Protein 4HT6 (pdb70)

Organism: Saccharomyces cerevisiae (strain ATCC 204508 / S288c) (NCBI:txid559292)

CATH classification: 3.30.740.10

GO terms:
  GO:0005881 cytoplasmic microtubule (C, IDA)
  GO:1990429 peroxisomal importomer complex (C, IDA)
  GO:0008574 plus-end-directed microtubule motor activity (F, IGI)
  GO:0051292 nuclear pore complex assembly (P, IGI)
  GO:0034399 nuclear periphery (C, HDA)
  GO:0040001 establishment of mitotic spindle localization (P, IMP)
  GO:0008574 plus-end-directed microtubule motor activity (F, IMP)
  GO:0030473 nuclear migration along microtubule (P, IMP)
  GO:0051292 nuclear pore complex assembly (P, IMP)
  GO:0005868 cytoplasmic dynein complex (C, IPI)
  GO:0051292 nuclear pore complex assembly (P, IPI)
  GO:0005515 protein binding (F, IPI)

InterPro domains:
  IPR001372 Dynein light chain, type 1/2 [PF01221] (9-91)
  IPR001372 Dynein light chain, type 1/2 [PTHR11886] (9-90)
  IPR001372 Dynein light chain, type 1/2 [SM01375] (4-91)
  IPR019763 Dynein light chain, type 1/2, conserved site [PS01239] (58-72)
  IPR037177 Dynein light chain superfamily [G3DSA:3.30.740.10] (1-92)
  IPR037177 Dynein light chain superfamily [SSF54648] (8-91)

Foldseek 3Di:
DDKFWDDFQADDVVVVVLRVLLVVLVVVDDDQVSSQVSSQVVCCVPPNDDKGKGKAQDDDDDDDADGRFWTWIDDPSMIMTMGHHD/DDDDDDDDDPD/DDKFWDDDQADPVVVVVLVVLLVVLVVPDDDQVSSQVSSQVVCCVPPNDDKGKGKDQDDDDDDDADGRFWTWIDDPSIIMTMGGHD/DDDDDDDDDPD/DDKFWDDFQADPVVVVVLVVLLVVLVVVDDDQVSSQVSSQVVCCVPPNDDKGKGKDQDDDDDDDADGRFWTWIDDPSIIMTMGHHD/DDDDDDDDDPD

Secondary structure (DSSP, 8-state):
---EEEEEEE-HHHHHHHHHHHHHHHHH-SSHHHHHHHHHHHHHHHH-S-EEEEEEEEEEEEEEEETTEEEEEEETTEEEEEEE--/-EEEEEEE---/---EEEEEEE-HHHHHHHHHHHHHHHTT--SHHHHHHHHHHHHHHHH-S-EEEEEEEEEEEEEEEETTEEEEEEETTEEEEEEE--/-EEEEEEE---/---EEEEEEE-HHHHHHHHHHHHHHHHH--SHHHHHHHHHHHHHHHH-S-EEEEEESS-EEEEEEETTEEEEEEETTEEEEEEE--/-EEEEEEE---

Solvent-accessible surface area: 13681 Å² total; per-residue (Å²): 56,75,19,28,60,81,22,60,46,34,91,113,133,11,60,102,15,0,14,58,19,0,74,76,1,55,129,124,87,164,79,18,83,44,3,0,4,19,0,2,106,64,0,23,136,124,65,32,92,19,0,0,0,1,0,0,65,21,0,0,0,37,2,11,4,48,107,16,40,6,0,10,0,12,14,10,31,18,0,0,1,0,1,19,12,110,155,85,107,79,77,18,9,46,6,72,68,110,114,35,96,56,97,34,60,39,27,88,103,138,15,32,94,19,0,16,76,18,0,105,52,0,53,126,138,92,166,58,16,91,51,3,0,4,24,0,2,107,64,0,25,133,115,68,32,94,18,0,0,0,1,0,0,100,27,0,0,0,33,1,11,0,41,114,19,49,1,0,8,0,17,7,33,97,26,0,0,0,0,1,22,11,100,147,81,98,68,59,29,17,44,6,92,176,132,107,27,101,24,61,15,7,16,9,82,48,141,11,25,93,27,0,16,64,14,0,89,84,4,50,134,153,70,187,114,70,197,58,1,13,23,30,0,58,146,72,0,22,132,132,53,30,91,38,0,65,18,73,12,8,113,103,33,46,30,161,26,59,0,46,106,20,52,2,0,11,0,15,13,42,88,20,0,0,0,0,16,25,40,108,143,72,60,77,14,21,17,117,5,95,159

Structure (mmCIF, N/CA/C/O backbone):
data_4HT6
#
_entry.id   4HT6
#
_cell.length_a   101.506
_cell.length_b   112.747
_cell.length_c   56.369
_cell.angle_alpha   90.00
_cell.angle_beta   90.00
_cell.angle_gamma   90.00
#
_symmetry.space_group_name_H-M   'C 2 2 21'
#
loop_
_entity.id
_entity.type
_entity.pdbx_description
1 polymer 'Dynein light chain 1, cytoplasmic'
2 polymer 'WD repeat-containing protein PAC11'
3 water water
#
loop_
_atom_site.group_PDB
_atom_site.id
_atom_site.type_symbol
_atom_site.label_atom_id
_atom_site.label_alt_id
_atom_site.label_comp_id
_atom_site.label_asym_id
_atom_site.label_entity_id
_atom_site.label_seq_id
_atom_site.pdbx_PDB_ins_code
_atom_site.Cartn_x
_atom_site.Cartn_y
_atom_site.Cartn_z
_atom_site.occupancy
_atom_site.B_iso_or_equiv
_atom_site.auth_seq_id
_atom_site.auth_comp_id
_atom_site.auth_asym_id
_atom_site.auth_atom_id
_atom_site.pdbx_PDB_model_num
ATOM 1 N N . SER A 1 12 ? 7.137 135.838 64.883 1.00 26.74 7 SER A N 1
ATOM 2 C CA . SER A 1 12 ? 6.868 134.605 64.150 1.00 25.22 7 SER A CA 1
ATOM 3 C C . SER A 1 12 ? 7.495 133.425 64.884 1.00 25.89 7 SER A C 1
ATOM 4 O O . SER A 1 12 ? 8.671 133.470 65.246 1.00 28.07 7 SER A O 1
ATOM 7 N N . THR A 1 13 ? 6.702 132.383 65.116 1.00 16.85 8 THR A N 1
ATOM 8 C CA . THR A 1 13 ? 7.190 131.179 65.783 1.00 20.43 8 THR A CA 1
ATOM 9 C C . THR A 1 13 ? 8.237 130.493 64.907 1.00 16.69 8 THR A C 1
ATOM 10 O O . THR A 1 13 ? 8.009 130.281 63.717 1.00 15.30 8 THR A O 1
ATOM 14 N N . PRO A 1 14 ? 9.406 130.171 65.487 1.00 21.09 9 PRO A N 1
ATOM 15 C CA . PRO A 1 14 ? 10.462 129.549 64.683 1.00 17.48 9 PRO A CA 1
ATOM 16 C C . PRO A 1 14 ? 10.042 128.195 64.129 1.00 19.62 9 PRO A C 1
ATOM 17 O O . PRO A 1 14 ? 9.272 127.478 64.767 1.00 19.32 9 PRO A O 1
ATOM 21 N N . ILE A 1 15 ? 10.516 127.882 62.929 1.00 17.08 10 ILE A N 1
ATOM 22 C CA . ILE A 1 15 ? 10.288 126.572 62.330 1.00 19.96 10 ILE A CA 1
ATOM 23 C C . ILE A 1 15 ? 11.577 125.780 62.417 1.00 18.13 10 ILE A C 1
ATOM 24 O O . ILE A 1 15 ? 12.544 126.088 61.710 1.00 15.24 10 ILE A O 1
ATOM 29 N N . VAL A 1 16 ? 11.607 124.777 63.292 1.00 17.18 11 VAL A N 1
ATOM 30 C CA . VAL A 1 16 ? 12.804 123.954 63.442 1.00 19.87 11 VAL A CA 1
ATOM 31 C C . VAL A 1 16 ? 12.878 122.914 62.319 1.00 21.28 11 VAL A C 1
ATOM 32 O O . VAL A 1 16 ? 11.942 122.139 62.124 1.00 17.86 11 VAL A O 1
ATOM 36 N N . LYS A 1 17 ? 13.988 122.923 61.580 1.00 12.38 12 LYS A N 1
ATOM 37 C CA . LYS A 1 17 ? 14.207 122.023 60.441 1.00 14.94 12 LYS A CA 1
ATOM 38 C C . LYS A 1 17 ? 15.077 120.813 60.792 1.00 19.43 12 LYS A C 1
ATOM 39 O O . LYS A 1 17 ? 14.856 119.704 60.298 1.00 16.28 12 LYS A O 1
ATOM 45 N N . ALA A 1 18 ? 16.071 121.028 61.646 1.00 14.93 13 ALA A N 1
ATOM 46 C CA . ALA A 1 18 ? 16.951 119.943 62.075 1.00 17.28 13 ALA A CA 1
ATOM 47 C C . ALA A 1 18 ? 17.536 120.276 63.442 1.00 21.57 13 ALA A C 1
ATOM 48 O O . ALA A 1 18 ? 17.775 121.444 63.762 1.00 15.86 13 ALA A O 1
ATOM 50 N N . SER A 1 19 ? 17.757 119.258 64.266 1.00 11.30 14 SER A N 1
ATOM 51 C CA . SER A 1 19 ? 18.315 119.514 65.579 1.00 14.60 14 SER A CA 1
ATOM 52 C C . SER A 1 19 ? 18.886 118.268 66.228 1.00 19.66 14 SER A C 1
ATOM 53 O O . SER A 1 19 ? 18.437 117.141 65.978 1.00 20.70 14 SER A O 1
ATOM 56 N N . ASP A 1 20 ? 19.897 118.504 67.053 1.00 16.88 15 ASP A N 1
ATOM 57 C CA . ASP A 1 20 ? 20.418 117.532 67.998 1.00 15.48 15 ASP A CA 1
ATOM 58 C C . ASP A 1 20 ? 20.619 118.350 69.259 1.00 18.59 15 ASP A C 1
ATOM 59 O O . ASP A 1 20 ? 21.672 118.958 69.446 1.00 12.63 15 ASP A O 1
ATOM 64 N N . ILE A 1 21 ? 19.589 118.411 70.096 1.00 17.34 16 ILE A N 1
ATOM 65 C CA . ILE A 1 21 ? 19.565 119.382 71.180 1.00 16.42 16 ILE A CA 1
ATOM 66 C C . ILE A 1 21 ? 18.517 119.053 72.240 1.00 19.07 16 ILE A C 1
ATOM 67 O O . ILE A 1 21 ? 17.496 118.431 71.947 1.00 25.11 16 ILE A O 1
ATOM 72 N N . THR A 1 22 ? 18.780 119.474 73.473 1.00 18.70 17 THR A N 1
ATOM 73 C CA . THR A 1 22 ? 17.819 119.312 74.552 1.00 25.19 17 THR A CA 1
ATOM 74 C C . THR A 1 22 ? 16.839 120.475 74.540 1.00 34.45 17 THR A C 1
ATOM 75 O O . THR A 1 22 ? 17.102 121.513 73.925 1.00 25.52 17 THR A O 1
ATOM 79 N N . ASP A 1 23 ? 15.706 120.299 75.211 1.00 30.85 18 ASP A N 1
ATOM 80 C CA . ASP A 1 23 ? 14.604 121.251 75.106 1.00 34.40 18 ASP A CA 1
ATOM 81 C C . ASP A 1 23 ? 14.934 122.635 75.664 1.00 29.77 18 ASP A C 1
ATOM 82 O O . ASP A 1 23 ? 14.600 123.651 75.052 1.00 26.06 18 ASP A O 1
ATOM 87 N N . LYS A 1 24 ? 15.586 122.662 76.821 1.00 29.26 19 LYS A N 1
ATOM 88 C CA . LYS A 1 24 ? 15.909 123.908 77.499 1.00 32.62 19 LYS A CA 1
ATOM 89 C C . LYS A 1 24 ? 16.879 124.743 76.670 1.00 35.41 19 LYS A C 1
ATOM 90 O O . LYS A 1 24 ? 16.662 125.937 76.458 1.00 25.98 19 LYS A O 1
ATOM 96 N N . LEU A 1 25 ? 17.946 124.105 76.203 1.00 24.64 20 LEU A N 1
ATOM 97 C CA . LEU A 1 25 ? 18.923 124.769 75.364 1.00 22.22 20 LEU A CA 1
ATOM 98 C C . LEU A 1 25 ? 18.274 125.280 74.066 1.00 18.58 20 LEU A C 1
ATOM 99 O O . LEU A 1 25 ? 18.537 126.396 73.634 1.00 19.08 20 LEU A O 1
ATOM 104 N N . LYS A 1 26 ? 17.401 124.475 73.470 1.00 17.16 21 LYS A N 1
ATOM 105 C CA . LYS A 1 26 ? 16.699 124.893 72.257 1.00 21.23 21 LYS A CA 1
ATOM 106 C C . LYS A 1 26 ? 15.848 126.143 72.494 1.00 20.86 21 LYS A C 1
ATOM 107 O O . LYS A 1 26 ? 15.908 127.102 71.730 1.00 16.60 21 LYS A O 1
ATOM 113 N N . GLU A 1 27 ? 15.053 126.139 73.557 1.00 20.60 22 GLU A N 1
ATOM 114 C CA . GLU A 1 27 ? 14.179 127.276 73.821 1.00 25.78 22 GLU A CA 1
ATOM 115 C C . GLU A 1 27 ? 14.993 128.551 74.040 1.00 20.33 22 GLU A C 1
ATOM 116 O O . GLU A 1 27 ? 14.605 129.622 73.585 1.00 24.16 22 GLU A O 1
ATOM 122 N N . ASP A 1 28 ? 16.135 128.417 74.710 1.00 19.79 23 ASP A N 1
ATOM 123 C CA . ASP A 1 28 ? 17.032 129.544 74.940 1.00 24.55 23 ASP A CA 1
ATOM 124 C C . ASP A 1 28 ? 17.601 130.097 73.634 1.00 23.01 23 ASP A C 1
ATOM 125 O O . ASP A 1 28 ? 17.575 131.308 73.408 1.00 16.93 23 ASP A O 1
ATOM 130 N N . ILE A 1 29 ? 18.115 129.215 72.780 1.00 14.26 24 ILE A N 1
ATOM 131 C CA . ILE A 1 29 ? 18.625 129.647 71.474 1.00 11.51 24 ILE A CA 1
ATOM 132 C C . ILE A 1 29 ? 17.568 130.388 70.659 1.00 18.20 24 ILE A C 1
ATOM 133 O O . ILE A 1 29 ? 17.844 131.441 70.089 1.00 17.47 24 ILE A O 1
ATOM 138 N N . LEU A 1 30 ? 16.359 129.834 70.604 1.00 19.66 25 LEU A N 1
ATOM 139 C CA . LEU A 1 30 ? 15.266 130.445 69.859 1.00 16.78 25 LEU A CA 1
ATOM 140 C C . LEU A 1 30 ? 14.875 131.813 70.416 1.00 19.19 25 LEU A C 1
ATOM 141 O O . LEU A 1 30 ? 14.609 132.749 69.663 1.00 14.98 25 LEU A O 1
ATOM 146 N N . THR A 1 31 ? 14.823 131.909 71.740 1.00 17.47 26 THR A N 1
ATOM 147 C CA . THR A 1 31 ? 14.524 133.163 72.418 1.00 21.09 26 THR A CA 1
ATOM 148 C C . THR A 1 31 ? 15.589 134.222 72.158 1.00 19.43 26 THR A C 1
ATOM 149 O O . THR A 1 31 ? 15.280 135.354 71.787 1.00 16.07 26 THR A O 1
ATOM 153 N N . ILE A 1 32 ? 16.846 133.852 72.365 1.00 18.79 27 ILE A N 1
ATOM 154 C CA . ILE A 1 32 ? 17.955 134.753 72.087 1.00 18.43 27 ILE A CA 1
ATOM 155 C C . ILE A 1 32 ? 17.952 135.192 70.611 1.00 15.47 27 ILE A C 1
ATOM 156 O O . ILE A 1 32 ? 18.231 136.352 70.298 1.00 17.12 27 ILE A O 1
ATOM 161 N N . SER A 1 33 ? 17.601 134.274 69.713 1.00 16.53 28 SER A N 1
ATOM 162 C CA . SER A 1 33 ? 17.584 134.582 68.279 1.00 15.67 28 SER A CA 1
ATOM 163 C C . SER A 1 33 ? 16.443 135.525 67.883 1.00 12.03 28 SER A C 1
ATOM 164 O O . SER A 1 33 ? 16.622 136.415 67.048 1.00 13.97 28 SER A O 1
ATOM 167 N N . LYS A 1 34 ? 15.266 135.332 68.466 1.00 10.40 29 LYS A N 1
ATOM 168 C CA . LYS A 1 34 ? 14.168 136.265 68.229 1.00 16.25 29 LYS A CA 1
ATOM 169 C C . LYS A 1 34 ? 14.524 137.673 68.717 1.00 23.37 29 LYS A C 1
ATOM 170 O O . LYS A 1 34 ? 14.266 138.659 68.030 1.00 19.21 29 LYS A O 1
ATOM 176 N N . ASP A 1 35 ? 15.115 137.763 69.905 1.00 20.47 30 ASP A N 1
ATOM 177 C CA . ASP A 1 35 ? 15.490 139.060 70.465 1.00 19.46 30 ASP A CA 1
ATOM 178 C C . ASP A 1 35 ? 16.561 139.714 69.588 1.00 18.06 30 ASP A C 1
ATOM 179 O O . ASP A 1 35 ? 16.566 140.936 69.391 1.00 18.31 30 ASP A O 1
ATOM 184 N N . ALA A 1 36 ? 17.451 138.887 69.047 1.00 17.36 31 ALA A N 1
ATOM 185 C CA . ALA A 1 36 ? 18.515 139.350 68.159 1.00 15.37 31 ALA A CA 1
ATOM 186 C C . ALA A 1 36 ? 17.980 140.068 66.923 1.00 20.40 31 ALA A C 1
ATOM 187 O O . ALA A 1 36 ? 18.548 141.062 66.482 1.00 16.51 31 ALA A O 1
ATOM 189 N N . LEU A 1 37 ? 16.897 139.542 66.361 1.00 18.01 32 LEU A N 1
ATOM 190 C CA . LEU A 1 37 ? 16.248 140.133 65.189 1.00 14.74 32 LEU A CA 1
ATOM 191 C C . LEU A 1 37 ? 15.641 141.500 65.464 1.00 17.62 32 LEU A C 1
ATOM 192 O O . LEU A 1 37 ? 15.589 142.349 64.575 1.00 20.09 32 LEU A O 1
ATOM 197 N N . ASP A 1 38 ? 15.172 141.716 66.691 1.00 16.24 33 ASP A N 1
ATOM 198 C CA . ASP A 1 38 ? 14.601 143.015 67.051 1.00 12.42 33 ASP A CA 1
ATOM 199 C C . ASP A 1 38 ? 15.695 144.053 67.281 1.00 18.40 33 ASP A C 1
ATOM 200 O O . ASP A 1 38 ? 15.460 145.253 67.145 1.00 24.91 33 ASP A O 1
ATOM 205 N N . LYS A 1 39 ? 16.883 143.579 67.643 1.00 18.12 34 LYS A N 1
ATOM 206 C CA . LYS A 1 39 ? 18.012 144.444 67.975 1.00 18.41 34 LYS A CA 1
ATOM 207 C C . LYS A 1 39 ? 18.830 144.876 66.770 1.00 21.70 34 LYS A C 1
ATOM 208 O O . LYS A 1 39 ? 19.332 146.000 66.723 1.00 20.11 34 LYS A O 1
ATOM 214 N N . TYR A 1 40 ? 19.003 143.967 65.816 1.00 18.67 35 TYR A N 1
ATOM 215 C CA . TYR A 1 40 ? 19.946 144.190 64.729 1.00 19.46 35 TYR A CA 1
ATOM 216 C C . TYR A 1 40 ? 19.297 143.968 63.367 1.00 17.24 35 TYR A C 1
ATOM 217 O O . TYR A 1 40 ? 18.367 143.171 63.232 1.00 19.51 35 TYR A O 1
ATOM 226 N N . GLN A 1 41 ? 19.803 144.672 62.358 1.00 20.67 36 GLN A N 1
ATOM 227 C CA . GLN A 1 41 ? 19.313 144.514 60.993 1.00 28.13 36 GLN A CA 1
ATOM 228 C C . GLN A 1 41 ? 20.223 143.616 60.145 1.00 15.82 36 GLN A C 1
ATOM 229 O O . GLN A 1 41 ? 19.745 142.877 59.285 1.00 23.81 36 GLN A O 1
ATOM 235 N N . LEU A 1 42 ? 21.529 143.683 60.392 1.00 15.90 37 LEU A N 1
ATOM 236 C CA . LEU A 1 42 ? 22.515 142.918 59.617 1.00 21.28 37 LEU A CA 1
ATOM 237 C C . LEU A 1 42 ? 22.638 141.472 60.080 1.00 14.57 37 LEU A C 1
ATOM 238 O O . LEU A 1 42 ? 22.762 141.207 61.270 1.00 15.14 37 LEU A O 1
ATOM 243 N N . GLU A 1 43 ? 22.655 140.549 59.128 1.00 13.22 38 GLU A N 1
ATOM 244 C CA . GLU A 1 43 ? 22.775 139.127 59.444 1.00 10.73 38 GLU A CA 1
ATOM 245 C C . GLU A 1 43 ? 24.009 138.839 60.282 1.00 14.58 38 GLU A C 1
ATOM 246 O O . GLU A 1 43 ? 23.955 138.046 61.224 1.00 16.28 38 GLU A O 1
ATOM 252 N N . ARG A 1 44 ? 25.110 139.511 59.960 1.00 9.16 39 ARG A N 1
ATOM 253 C CA . ARG A 1 44 ? 26.342 139.352 60.729 1.00 12.82 39 ARG A CA 1
ATOM 254 C C . ARG A 1 44 ? 26.158 139.711 62.203 1.00 12.54 39 ARG A C 1
ATOM 255 O O . ARG A 1 44 ? 26.646 139.007 63.087 1.00 12.88 39 ARG A O 1
ATOM 263 N N . ASP A 1 45 ? 25.465 140.815 62.457 1.00 11.83 40 ASP A N 1
ATOM 264 C CA . ASP A 1 45 ? 25.278 141.291 63.822 1.00 10.15 40 ASP A CA 1
ATOM 265 C C . ASP A 1 45 ? 24.279 140.434 64.586 1.00 9.59 40 ASP A C 1
ATOM 266 O O . ASP A 1 45 ? 24.410 140.230 65.796 1.00 11.96 40 ASP A O 1
ATOM 271 N N . ILE A 1 46 ? 23.252 139.975 63.882 1.00 10.06 41 ILE A N 1
ATOM 272 C CA . ILE A 1 46 ? 22.313 139.025 64.456 1.00 15.71 41 ILE A CA 1
ATOM 273 C C . ILE A 1 46 ? 23.063 137.768 64.915 1.00 15.73 41 ILE A C 1
ATOM 274 O O . ILE A 1 46 ? 22.907 137.342 66.054 1.00 10.62 41 ILE A O 1
ATOM 279 N N . ALA A 1 47 ? 23.907 137.212 64.042 1.00 10.38 42 ALA A N 1
ATOM 280 C CA . ALA A 1 47 ? 24.665 136.006 64.372 1.00 10.13 42 ALA A CA 1
ATOM 281 C C . ALA A 1 47 ? 25.607 136.259 65.548 1.00 12.89 42 ALA A C 1
ATOM 282 O O . ALA A 1 47 ? 25.747 135.424 66.450 1.00 10.45 42 ALA A O 1
ATOM 284 N N . GLY A 1 48 ? 26.245 137.422 65.527 1.00 10.29 43 GLY A N 1
ATOM 285 C CA . GLY A 1 48 ? 27.202 137.795 66.552 1.00 11.25 43 GLY A CA 1
ATOM 286 C C . GLY A 1 48 ? 26.612 137.859 67.947 1.00 13.75 43 GLY A C 1
ATOM 287 O O . GLY A 1 48 ? 27.227 137.393 68.899 1.00 12.49 43 GLY A O 1
ATOM 288 N N . THR A 1 49 ? 25.421 138.435 68.085 1.00 12.30 44 THR A N 1
ATOM 289 C CA . THR A 1 49 ? 24.854 138.583 69.419 1.00 14.40 44 THR A CA 1
ATOM 290 C C . THR A 1 49 ? 24.360 137.220 69.926 1.00 11.86 44 THR A C 1
ATOM 291 O O . THR A 1 49 ? 24.432 136.941 71.113 1.00 10.71 44 THR A O 1
ATOM 295 N N . VAL A 1 50 ? 23.881 136.366 69.023 1.00 11.03 45 VAL A N 1
ATOM 296 C CA . VAL A 1 50 ? 23.507 135.012 69.424 1.00 10.43 45 VAL A CA 1
ATOM 297 C C . VAL A 1 50 ? 24.738 134.236 69.905 1.00 12.03 45 VAL A C 1
ATOM 298 O O . VAL A 1 50 ? 24.739 133.660 70.997 1.00 11.48 45 VAL A O 1
ATOM 302 N N . LYS A 1 51 ? 25.791 134.250 69.094 1.00 11.68 46 LYS A N 1
ATOM 303 C CA . LYS A 1 51 ? 27.030 133.529 69.406 1.00 8.90 46 LYS A CA 1
ATOM 304 C C . LYS A 1 51 ? 27.634 133.941 70.752 1.00 10.70 46 LYS A C 1
ATOM 305 O O . LYS A 1 51 ? 28.046 133.094 71.572 1.00 11.26 46 LYS A O 1
ATOM 311 N N . LYS A 1 52 ? 27.716 135.246 70.976 1.00 12.88 47 LYS A N 1
ATOM 312 C CA . LYS A 1 52 ? 28.346 135.759 72.193 1.00 13.93 47 LYS A CA 1
ATOM 313 C C . LYS A 1 52 ? 27.545 135.429 73.450 1.00 14.88 47 LYS A C 1
ATOM 314 O O . LYS A 1 52 ? 28.114 135.083 74.493 1.00 18.35 47 LYS A O 1
ATOM 320 N N . GLN A 1 53 ? 26.224 135.538 73.350 1.00 13.74 48 GLN A N 1
ATOM 321 C CA . GLN A 1 53 ? 25.362 135.233 74.487 1.00 15.43 48 GLN A CA 1
ATOM 322 C C . GLN A 1 53 ? 25.406 133.755 74.853 1.00 18.00 48 GLN A C 1
ATOM 323 O O . GLN A 1 53 ? 25.365 133.399 76.039 1.00 15.54 48 GLN A O 1
ATOM 329 N N . LEU A 1 54 ? 25.477 132.897 73.838 1.00 12.25 49 LEU A N 1
ATOM 330 C CA . LEU A 1 54 ? 25.576 131.459 74.084 1.00 13.53 49 LEU A CA 1
ATOM 331 C C . LEU A 1 54 ? 26.929 131.081 74.690 1.00 17.45 49 LEU A C 1
ATOM 332 O O . LEU A 1 54 ? 26.987 130.249 75.604 1.00 18.97 49 LEU A O 1
ATOM 337 N N . ASP A 1 55 ? 28.012 131.687 74.190 1.00 13.69 50 ASP A N 1
ATOM 338 C CA . ASP A 1 55 ? 29.334 131.474 74.783 1.00 14.40 50 ASP A CA 1
ATOM 339 C C . ASP A 1 55 ? 29.301 131.763 76.291 1.00 21.78 50 ASP A C 1
ATOM 340 O O . ASP A 1 55 ? 29.832 130.998 77.093 1.00 20.25 50 ASP A O 1
ATOM 345 N N . VAL A 1 56 ? 28.660 132.864 76.673 1.00 14.82 51 VAL A N 1
ATOM 346 C CA . VAL A 1 56 ? 28.607 133.259 78.086 1.00 21.53 51 VAL A CA 1
ATOM 347 C C . VAL A 1 56 ? 27.702 132.353 78.932 1.00 27.41 51 VAL A C 1
ATOM 348 O O . VAL A 1 56 ? 28.048 131.971 80.052 1.00 26.92 51 VAL A O 1
ATOM 352 N N . LYS A 1 57 ? 26.551 131.994 78.384 1.00 23.29 52 LYS A N 1
ATOM 353 C CA . LYS A 1 57 ? 25.584 131.214 79.136 1.00 24.98 52 LYS A CA 1
ATOM 354 C C . LYS A 1 57 ? 25.899 129.715 79.137 1.00 28.97 52 LYS A C 1
ATOM 355 O O . LYS A 1 57 ? 25.673 129.034 80.132 1.00 24.66 52 LYS A O 1
ATOM 361 N N . TYR A 1 58 ? 26.433 129.203 78.035 1.00 21.16 53 TYR A N 1
ATOM 362 C CA . TYR A 1 58 ? 26.594 127.759 77.894 1.00 21.70 53 TYR A CA 1
ATOM 363 C C . TYR A 1 58 ? 28.031 127.300 77.688 1.00 24.57 53 TYR A C 1
ATOM 364 O O . TYR A 1 58 ? 28.289 126.110 77.511 1.00 26.27 53 TYR A O 1
ATOM 373 N N . GLY A 1 59 ? 28.966 128.242 77.734 1.00 20.78 54 GLY A N 1
ATOM 374 C CA . GLY A 1 59 ? 30.366 127.925 77.518 1.00 20.89 54 GLY A CA 1
ATOM 375 C C . GLY A 1 59 ? 30.777 127.971 76.053 1.00 17.73 54 GLY A C 1
ATOM 376 O O . GLY A 1 59 ? 29.936 127.898 75.150 1.00 19.20 54 GLY A O 1
ATOM 377 N N . ASN A 1 60 ? 32.080 128.094 75.821 1.00 17.14 55 ASN A N 1
ATOM 378 C CA . ASN A 1 60 ? 32.639 128.083 74.473 1.00 14.93 55 ASN A CA 1
ATOM 379 C C . ASN A 1 60 ? 32.508 126.676 73.895 1.00 14.67 55 ASN A C 1
ATOM 380 O O . ASN A 1 60 ? 32.436 125.724 74.667 1.00 19.70 55 ASN A O 1
ATOM 385 N N . THR A 1 61 ? 32.486 126.509 72.569 1.00 15.00 56 THR A N 1
ATOM 386 C CA . THR A 1 61 ? 32.621 127.564 71.572 1.00 15.16 56 THR A CA 1
ATOM 387 C C . THR A 1 61 ? 31.461 127.478 70.589 1.00 14.75 56 THR A C 1
ATOM 388 O O . THR A 1 61 ? 31.300 126.465 69.903 1.00 15.40 56 THR A O 1
ATOM 392 N N . TRP A 1 62 ? 30.677 128.544 70.487 1.00 13.58 57 TRP A N 1
ATOM 393 C CA . TRP A 1 62 ? 29.545 128.560 69.568 1.00 10.76 57 TRP A CA 1
ATOM 394 C C . TRP A 1 62 ? 29.843 129.218 68.210 1.00 12.65 57 TRP A C 1
ATOM 395 O O . TRP A 1 62 ? 30.718 130.073 68.090 1.00 10.72 57 TRP A O 1
ATOM 406 N N . HIS A 1 63 ? 29.098 128.810 67.193 1.00 13.23 58 HIS A N 1
ATOM 407 C CA . HIS A 1 63 ? 29.234 129.381 65.857 1.00 9.08 58 HIS A CA 1
ATOM 408 C C . HIS A 1 63 ? 27.824 129.575 65.311 1.00 7.06 58 HIS A C 1
ATOM 409 O O . HIS A 1 63 ? 26.956 128.717 65.509 1.00 10.83 58 HIS A O 1
ATOM 416 N N . VAL A 1 64 ? 27.581 130.708 64.657 1.00 11.79 59 VAL A N 1
ATOM 417 C CA . VAL A 1 64 ? 26.235 131.027 64.175 1.00 11.47 59 VAL A CA 1
ATOM 418 C C . VAL A 1 64 ? 26.253 131.531 62.738 1.00 11.27 59 VAL A C 1
ATOM 419 O O . VAL A 1 64 ? 27.035 132.419 62.396 1.00 11.16 59 VAL A O 1
ATOM 423 N N . ILE A 1 65 ? 25.386 130.963 61.900 1.00 9.06 60 ILE A N 1
ATOM 424 C CA . ILE A 1 65 ? 25.185 131.479 60.555 1.00 8.85 60 ILE A CA 1
ATOM 425 C C . ILE A 1 65 ? 23.723 131.917 60.440 1.00 7.20 60 ILE A C 1
ATOM 426 O O . ILE A 1 65 ? 22.824 131.187 60.846 1.00 10.75 60 ILE A O 1
ATOM 431 N N . VAL A 1 66 ? 23.503 133.103 59.889 1.00 7.80 61 VAL A N 1
ATOM 432 C CA . VAL A 1 66 ? 22.157 133.651 59.690 1.00 9.77 61 VAL A CA 1
ATOM 433 C C . VAL A 1 66 ? 22.028 134.159 58.244 1.00 11.88 61 VAL A C 1
ATOM 434 O O . VAL A 1 66 ? 22.830 134.981 57.792 1.00 10.29 61 VAL A O 1
ATOM 438 N N . GLY A 1 67 ? 21.035 133.672 57.509 1.00 9.86 62 GLY A N 1
ATOM 439 C CA . GLY A 1 67 ? 20.957 134.006 56.100 1.00 9.34 62 GLY A CA 1
ATOM 440 C C . GLY A 1 67 ? 19.766 133.442 55.349 1.00 12.95 62 GLY A C 1
ATOM 441 O O . GLY A 1 67 ? 19.027 132.590 55.853 1.00 12.36 62 GLY A O 1
ATOM 442 N N . LYS A 1 68 ? 19.608 133.903 54.113 1.00 13.74 63 LYS A N 1
ATOM 443 C CA . LYS A 1 68 ? 18.519 133.430 53.260 1.00 9.96 63 LYS A CA 1
ATOM 444 C C . LYS A 1 68 ? 18.972 132.398 52.226 1.00 13.43 63 LYS A C 1
ATOM 445 O O . LYS A 1 68 ? 18.154 131.641 51.707 1.00 14.68 63 LYS A O 1
ATOM 451 N N . ASN A 1 69 ? 20.268 132.367 51.923 1.00 8.43 64 ASN A N 1
ATOM 452 C CA . ASN A 1 69 ? 20.783 131.407 50.959 1.00 8.33 64 ASN A CA 1
ATOM 453 C C . ASN A 1 69 ? 22.180 130.899 51.298 1.00 11.75 64 ASN A C 1
ATOM 454 O O . ASN A 1 69 ? 23.171 131.611 51.101 1.00 11.32 64 ASN A O 1
ATOM 459 N N . PHE A 1 70 ? 22.240 129.675 51.815 1.00 12.08 65 PHE A N 1
ATOM 460 C CA . PHE A 1 70 ? 23.513 129.011 52.066 1.00 11.38 65 PHE A CA 1
ATOM 461 C C . PHE A 1 70 ? 23.324 127.513 52.273 1.00 11.44 65 PHE A C 1
ATOM 462 O O . PHE A 1 70 ? 22.238 127.027 52.620 1.00 13.26 65 PHE A O 1
ATOM 470 N N . GLY A 1 71 ? 24.385 126.776 51.993 1.00 10.63 66 GLY A N 1
ATOM 471 C CA . GLY A 1 71 ? 24.453 125.373 52.320 1.00 9.08 66 GLY A CA 1
ATOM 472 C C . GLY A 1 71 ? 25.657 125.272 53.224 1.00 10.60 66 GLY A C 1
ATOM 473 O O . GLY A 1 71 ? 26.561 126.114 53.157 1.00 11.11 66 GLY A O 1
ATOM 474 N N . SER A 1 72 ? 25.685 124.261 54.076 1.00 10.83 67 SER A N 1
ATOM 475 C CA . SER A 1 72 ? 26.777 124.170 55.034 1.00 9.42 67 SER A CA 1
ATOM 476 C C . SER A 1 72 ? 27.062 122.732 55.392 1.00 10.74 67 SER A C 1
ATOM 477 O O . SER A 1 72 ? 26.189 121.889 55.295 1.00 13.22 67 SER A O 1
ATOM 480 N N . TYR A 1 73 ? 28.293 122.459 55.800 1.00 10.21 68 TYR A N 1
ATOM 481 C CA . TYR A 1 73 ? 28.640 121.157 56.336 1.00 8.99 68 TYR A CA 1
ATOM 482 C C . TYR A 1 73 ? 29.578 121.384 57.517 1.00 11.12 68 TYR A C 1
ATOM 483 O O . TYR A 1 73 ? 30.663 121.946 57.352 1.00 11.02 68 TYR A O 1
ATOM 492 N N . VAL A 1 74 ? 29.138 120.990 58.712 1.00 10.36 69 VAL A N 1
ATOM 493 C CA . VAL A 1 74 ? 29.886 121.289 59.927 1.00 8.08 69 VAL A CA 1
ATOM 494 C C . VAL A 1 74 ? 29.983 120.086 60.847 1.00 8.21 69 VAL A C 1
ATOM 495 O O . VAL A 1 74 ? 29.298 119.081 60.646 1.00 10.59 69 VAL A O 1
ATOM 499 N N . THR A 1 75 ? 30.855 120.194 61.854 1.00 7.42 70 THR A N 1
ATOM 500 C CA . THR A 1 75 ? 30.995 119.173 62.878 1.00 9.52 70 THR A CA 1
ATOM 501 C C . THR A 1 75 ? 30.657 119.820 64.227 1.00 15.43 70 THR A C 1
ATOM 502 O O . THR A 1 75 ? 31.174 120.882 64.567 1.00 17.23 70 THR A O 1
ATOM 506 N N . HIS A 1 76 ? 29.786 119.191 65.000 1.00 13.60 71 HIS A N 1
ATOM 507 C CA . HIS A 1 76 ? 29.348 119.804 66.250 1.00 8.53 71 HIS A CA 1
ATOM 508 C C . HIS A 1 76 ? 29.373 118.817 67.399 1.00 14.04 71 HIS A C 1
ATOM 509 O O . HIS A 1 76 ? 29.331 117.598 67.193 1.00 13.80 71 HIS A O 1
ATOM 516 N N . GLU A 1 77 ? 29.444 119.361 68.611 1.00 10.62 72 GLU A N 1
ATOM 517 C CA . GLU A 1 77 ? 29.341 118.579 69.829 1.00 14.78 72 GLU A CA 1
ATOM 518 C C . GLU A 1 77 ? 27.946 117.972 69.960 1.00 16.28 72 GLU A C 1
ATOM 519 O O . GLU A 1 77 ? 26.941 118.600 69.623 1.00 17.23 72 GLU A O 1
ATOM 525 N N . LYS A 1 78 ? 27.906 116.741 70.450 1.00 15.81 73 LYS A N 1
ATOM 526 C CA . LYS A 1 78 ? 26.666 116.018 70.657 1.00 15.20 73 LYS A CA 1
ATOM 527 C C . LYS A 1 78 ? 25.713 116.859 71.489 1.00 16.30 73 LYS A C 1
ATOM 528 O O . LYS A 1 78 ? 26.102 117.408 72.522 1.00 15.57 73 LYS A O 1
ATOM 534 N N . GLY A 1 79 ? 24.479 116.995 71.020 1.00 17.10 74 GLY A N 1
ATOM 535 C CA . GLY A 1 79 ? 23.460 117.700 71.780 1.00 16.62 74 GLY A CA 1
ATOM 536 C C . GLY A 1 79 ? 23.520 119.219 71.673 1.00 17.67 74 GLY A C 1
ATOM 537 O O . GLY A 1 79 ? 22.806 119.927 72.388 1.00 14.10 74 GLY A O 1
ATOM 538 N N . HIS A 1 80 ? 24.356 119.726 70.775 1.00 12.72 75 HIS A N 1
ATOM 539 C CA . HIS A 1 80 ? 24.514 121.176 70.610 1.00 11.35 75 HIS A CA 1
ATOM 540 C C . HIS A 1 80 ? 24.427 121.612 69.149 1.00 14.42 75 HIS A C 1
ATOM 541 O O . HIS A 1 80 ? 25.366 122.185 68.595 1.00 11.04 75 HIS A O 1
ATOM 548 N N . PHE A 1 81 ? 23.280 121.352 68.539 1.00 12.97 76 PHE A N 1
ATOM 549 C CA . PHE A 1 81 ? 23.053 121.702 67.148 1.00 7.48 76 PHE A CA 1
ATOM 550 C C . PHE A 1 81 ? 21.578 121.980 66.913 1.00 8.84 76 PHE A C 1
ATOM 551 O O . PHE A 1 81 ? 20.716 121.176 67.288 1.00 14.16 76 PHE A O 1
ATOM 559 N N . VAL A 1 82 ? 21.293 123.118 66.289 1.00 9.77 77 VAL A N 1
ATOM 560 C CA . VAL A 1 82 ? 19.936 123.416 65.844 1.00 8.74 77 VAL A CA 1
ATOM 561 C C . VAL A 1 82 ? 19.973 124.262 64.572 1.00 13.49 77 VAL A C 1
ATOM 562 O O . VAL A 1 82 ? 20.820 125.147 64.417 1.00 13.52 77 VAL A O 1
ATOM 566 N N . TYR A 1 83 ? 19.061 123.952 63.656 1.00 11.66 78 TYR A N 1
ATOM 567 C CA . TYR A 1 83 ? 18.899 124.670 62.397 1.00 8.38 78 TYR A CA 1
ATOM 568 C C . TYR A 1 83 ? 17.414 125.022 62.232 1.00 12.62 78 TYR A C 1
ATOM 569 O O . TYR A 1 83 ? 16.558 124.142 62.242 1.00 11.73 78 TYR A O 1
ATOM 578 N N . PHE A 1 84 ? 17.106 126.310 62.100 1.00 11.86 79 PHE A N 1
ATOM 579 C CA . PHE A 1 84 ? 15.709 126.745 62.166 1.00 8.34 79 PHE A CA 1
ATOM 580 C C . PHE A 1 84 ? 15.478 128.029 61.388 1.00 12.47 79 PHE A C 1
ATOM 581 O O . PHE A 1 84 ? 16.426 128.757 61.091 1.00 11.82 79 PHE A O 1
ATOM 589 N N . TYR A 1 85 ? 14.218 128.304 61.063 1.00 10.73 80 TYR A N 1
ATOM 590 C CA . TYR A 1 85 ? 13.853 129.544 60.394 1.00 6.99 80 TYR A CA 1
ATOM 591 C C . TYR A 1 85 ? 13.053 130.417 61.334 1.00 7.81 80 TYR A C 1
ATOM 592 O O . TYR A 1 85 ? 12.265 129.921 62.138 1.00 12.03 80 TYR A O 1
ATOM 601 N N . ILE A 1 86 ? 13.266 131.717 61.237 1.00 9.29 81 ILE A N 1
ATOM 602 C CA . ILE A 1 86 ? 12.309 132.674 61.769 1.00 9.76 81 ILE A CA 1
ATOM 603 C C . ILE A 1 86 ? 11.920 133.514 60.568 1.00 14.52 81 ILE A C 1
ATOM 604 O O . ILE A 1 86 ? 12.754 134.234 60.020 1.00 10.76 81 ILE A O 1
ATOM 609 N N . GLY A 1 87 ? 10.674 133.393 60.129 1.00 13.00 82 GLY A N 1
ATOM 610 C CA . GLY A 1 87 ? 10.289 133.958 58.844 1.00 10.54 82 GLY A CA 1
ATOM 611 C C . GLY A 1 87 ? 11.188 133.399 57.746 1.00 10.92 82 GLY A C 1
ATOM 612 O O . GLY A 1 87 ? 11.466 132.197 57.726 1.00 11.98 82 GLY A O 1
ATOM 613 N N . PRO A 1 88 ? 11.655 134.264 56.836 1.00 10.76 83 PRO A N 1
ATOM 614 C CA . PRO A 1 88 ? 12.481 133.797 55.714 1.00 14.59 83 PRO A CA 1
ATOM 615 C C . PRO A 1 88 ? 13.952 133.592 56.094 1.00 10.25 83 PRO A C 1
ATOM 616 O O . PRO A 1 88 ? 14.741 133.186 55.249 1.00 11.31 83 PRO A O 1
ATOM 620 N N . LEU A 1 89 ? 14.315 133.880 57.339 1.00 11.84 84 LEU A N 1
ATOM 621 C CA . LEU A 1 89 ? 15.721 133.887 57.721 1.00 9.32 84 LEU A CA 1
ATOM 622 C C . LEU A 1 89 ? 16.112 132.571 58.383 1.00 9.19 84 LEU A C 1
ATOM 623 O O . LEU A 1 89 ? 15.490 132.154 59.361 1.00 11.82 84 LEU A O 1
ATOM 628 N N . ALA A 1 90 ? 17.139 131.910 57.852 1.00 11.52 85 ALA A N 1
ATOM 629 C CA . ALA A 1 90 ? 17.580 130.633 58.411 1.00 10.46 85 ALA A CA 1
ATOM 630 C C . ALA A 1 90 ? 18.694 130.853 59.438 1.00 15.04 85 ALA A C 1
ATOM 631 O O . ALA A 1 90 ? 19.549 131.715 59.246 1.00 12.97 85 ALA A O 1
ATOM 633 N N . PHE A 1 91 ? 18.675 130.073 60.516 1.00 11.22 86 PHE A N 1
ATOM 634 C CA . PHE A 1 91 ? 19.696 130.158 61.551 1.00 8.47 86 PHE A CA 1
ATOM 635 C C . PHE A 1 91 ? 20.360 128.803 61.718 1.00 11.17 86 PHE A C 1
ATOM 636 O O . PHE A 1 91 ? 19.689 127.807 61.983 1.00 10.49 86 PHE A O 1
ATOM 644 N N . LEU A 1 92 ? 21.682 128.779 61.619 1.00 10.56 87 LEU A N 1
ATOM 645 C CA . LEU A 1 92 ? 22.444 127.589 61.946 1.00 11.00 87 LEU A CA 1
ATOM 646 C C . LEU A 1 92 ? 23.247 127.892 63.200 1.00 11.06 87 LEU A C 1
ATOM 647 O O . LEU A 1 92 ? 24.084 128.786 63.197 1.00 10.03 87 LEU A O 1
ATOM 652 N N . VAL A 1 93 ? 22.965 127.176 64.285 1.00 13.65 88 VAL A N 1
ATOM 653 C CA . VAL A 1 93 ? 23.611 127.441 65.568 1.00 11.13 88 VAL A CA 1
ATOM 654 C C . VAL A 1 93 ? 24.219 126.145 66.093 1.00 12.49 88 VAL A C 1
ATOM 655 O O . VAL A 1 93 ? 23.508 125.152 66.251 1.00 14.40 88 VAL A O 1
ATOM 659 N N . PHE A 1 94 ? 25.525 126.126 66.354 1.00 9.41 89 PHE A N 1
ATOM 660 C CA . PHE A 1 94 ? 26.126 124.900 66.882 1.00 8.82 89 PHE A CA 1
ATOM 661 C C . PHE A 1 94 ? 27.354 125.176 67.733 1.00 9.71 89 PHE A C 1
ATOM 662 O O . PHE A 1 94 ? 27.965 126.235 67.613 1.00 10.09 89 PHE A O 1
ATOM 670 N N . LYS A 1 95 ? 27.706 124.216 68.587 1.00 10.74 90 LYS A N 1
ATOM 671 C CA . LYS A 1 95 ? 28.848 124.355 69.485 1.00 10.81 90 LYS A CA 1
ATOM 672 C C . LYS A 1 95 ? 29.949 123.333 69.159 1.00 15.21 90 LYS A C 1
ATOM 673 O O . LYS A 1 95 ? 29.666 122.174 68.830 1.00 13.57 90 LYS A O 1
ATOM 679 N N . THR A 1 96 ? 31.204 123.771 69.249 1.00 13.27 91 THR A N 1
ATOM 680 C CA . THR A 1 96 ? 32.346 122.857 69.216 1.00 16.05 91 THR A CA 1
ATOM 681 C C . THR A 1 96 ? 33.075 122.898 70.571 1.00 23.82 91 THR A C 1
ATOM 682 O O . THR A 1 96 ? 32.774 123.742 71.422 1.00 15.83 91 THR A O 1
ATOM 686 N N . ALA A 1 97 ? 34.025 121.988 70.769 1.00 27.49 92 ALA A N 1
ATOM 687 C CA . ALA A 1 97 ? 34.755 121.895 72.041 1.00 33.73 92 ALA A CA 1
ATOM 688 C C . ALA A 1 97 ? 35.288 123.240 72.546 1.00 46.07 92 ALA A C 1
ATOM 689 O O . ALA A 1 97 ? 35.652 124.131 71.772 1.00 39.27 92 ALA A O 1
ATOM 692 N N . ILE B 2 1 ? 32.316 114.173 72.048 1.00 21.54 75 ILE B N 1
ATOM 693 C CA . ILE B 2 1 ? 31.684 113.341 71.030 1.00 22.54 75 ILE B CA 1
ATOM 694 C C . ILE B 2 1 ? 31.026 114.240 69.996 1.00 14.01 75 ILE B C 1
ATOM 695 O O . ILE B 2 1 ? 30.258 115.131 70.354 1.00 14.70 75 ILE B O 1
ATOM 700 N N . THR B 2 2 ? 31.332 114.017 68.718 1.00 11.34 76 THR B N 1
ATOM 701 C CA . THR B 2 2 ? 30.803 114.875 67.656 1.00 16.43 76 THR B CA 1
ATOM 702 C C . THR B 2 2 ? 29.907 114.148 66.656 1.00 12.08 76 THR B C 1
ATOM 703 O O . THR B 2 2 ? 29.869 112.917 66.607 1.00 14.01 76 THR B O 1
ATOM 707 N N . TYR B 2 3 ? 29.184 114.929 65.864 1.00 13.18 77 TYR B N 1
ATOM 708 C CA . TYR B 2 3 ? 28.480 114.419 64.689 1.00 14.24 77 TYR B CA 1
ATOM 709 C C . TYR B 2 3 ? 28.721 115.417 63.588 1.00 13.49 77 TYR B C 1
ATOM 710 O O . TYR B 2 3 ? 28.991 116.581 63.859 1.00 14.49 77 TYR B O 1
ATOM 719 N N . ASP B 2 4 ? 28.606 114.969 62.345 1.00 9.09 78 ASP B N 1
ATOM 720 C CA . ASP B 2 4 ? 28.689 115.881 61.207 1.00 12.49 78 ASP B CA 1
ATOM 721 C C . ASP B 2 4 ? 27.292 116.103 60.688 1.00 20.00 78 ASP B C 1
ATOM 722 O O . ASP B 2 4 ? 26.452 115.201 60.770 1.00 19.46 78 ASP B O 1
ATOM 727 N N . LYS B 2 5 ? 27.047 117.287 60.131 1.00 15.13 79 LYS B N 1
ATOM 728 C CA . LYS B 2 5 ? 25.728 117.623 59.610 1.00 13.88 79 LYS B CA 1
ATOM 729 C C . LYS B 2 5 ? 25.812 118.597 58.433 1.00 14.40 79 LYS B C 1
ATOM 730 O O . LYS B 2 5 ? 26.548 119.589 58.481 1.00 9.46 79 LYS B O 1
ATOM 736 N N . GLY B 2 6 ? 25.055 118.312 57.380 1.00 10.68 80 GLY B N 1
ATOM 737 C CA . GLY B 2 6 ? 24.969 119.214 56.243 1.00 8.86 80 GLY B CA 1
ATOM 738 C C . GLY B 2 6 ? 23.571 119.813 56.200 1.00 13.70 80 GLY B C 1
ATOM 739 O O . GLY B 2 6 ? 22.595 119.109 56.451 1.00 16.28 80 GLY B O 1
ATOM 740 N N . ILE B 2 7 ? 23.460 121.106 55.917 1.00 11.81 81 ILE B N 1
ATOM 741 C CA . ILE B 2 7 ? 22.131 121.708 55.763 1.00 9.86 81 ILE B CA 1
ATOM 742 C C . ILE B 2 7 ? 22.091 122.570 54.519 1.00 9.96 81 ILE B C 1
ATOM 743 O O . ILE B 2 7 ? 23.132 123.013 54.027 1.00 9.83 81 ILE B O 1
ATOM 748 N N . GLN B 2 8 ? 20.881 122.815 54.027 1.00 13.09 82 GLN B N 1
ATOM 749 C CA . GLN B 2 8 ? 20.680 123.613 52.827 1.00 11.23 82 GLN B CA 1
ATOM 750 C C . GLN B 2 8 ? 19.421 124.467 52.970 1.00 13.33 82 GLN B C 1
ATOM 751 O O . GLN B 2 8 ? 18.338 123.933 53.202 1.00 9.81 82 GLN B O 1
ATOM 757 N N . THR B 2 9 ? 19.554 125.784 52.834 1.00 11.03 83 THR B N 1
ATOM 758 C CA . THR B 2 9 ? 18.385 126.675 52.886 1.00 9.97 83 THR B CA 1
ATOM 759 C C . THR B 2 9 ? 17.398 126.358 51.749 1.00 16.40 83 THR B C 1
ATOM 760 O O . THR B 2 9 ? 17.800 125.839 50.700 1.00 14.20 83 THR B O 1
ATOM 764 N N . ASP B 2 10 ? 16.115 126.671 51.935 1.00 13.49 84 ASP B N 1
ATOM 765 C CA . ASP B 2 10 ? 15.152 126.362 50.871 1.00 17.55 84 ASP B CA 1
ATOM 766 C C . ASP B 2 10 ? 15.116 127.401 49.754 1.00 16.36 84 ASP B C 1
ATOM 767 O O . ASP B 2 10 ? 14.686 127.095 48.652 1.00 18.29 84 ASP B O 1
ATOM 772 N N . GLN B 2 11 ? 15.573 128.616 50.043 1.00 10.39 85 GLN B N 1
ATOM 773 C CA . GLN B 2 11 ? 15.679 129.659 49.031 1.00 13.68 85 GLN B CA 1
ATOM 774 C C . GLN B 2 11 ? 17.161 129.920 48.745 1.00 25.85 85 GLN B C 1
ATOM 775 O O . GLN B 2 11 ? 18.033 129.302 49.363 1.00 19.73 85 GLN B O 1
ATOM 782 N N . SER C 1 12 ? 35.540 131.861 36.685 1.00 48.94 7 SER C N 1
ATOM 783 C CA . SER C 1 12 ? 35.601 132.932 37.672 1.00 43.74 7 SER C CA 1
ATOM 784 C C . SER C 1 12 ? 36.920 132.934 38.446 1.00 35.49 7 SER C C 1
ATOM 785 O O . SER C 1 12 ? 37.461 131.883 38.787 1.00 34.28 7 SER C O 1
ATOM 788 N N . THR C 1 13 ? 37.428 134.129 38.723 1.00 30.03 8 THR C N 1
ATOM 789 C CA . THR C 1 13 ? 38.626 134.283 39.537 1.00 30.32 8 THR C CA 1
ATOM 790 C C . THR C 1 13 ? 38.236 134.428 41.010 1.00 19.03 8 THR C C 1
ATOM 791 O O . THR C 1 13 ? 37.504 135.354 41.364 1.00 22.42 8 THR C O 1
ATOM 795 N N . PRO C 1 14 ? 38.718 133.516 41.870 1.00 18.81 9 PRO C N 1
ATOM 796 C CA . PRO C 1 14 ? 38.411 133.631 43.301 1.00 22.04 9 PRO C CA 1
ATOM 797 C C . PRO C 1 14 ? 38.905 134.957 43.865 1.00 26.84 9 PRO C C 1
ATOM 798 O O . PRO C 1 14 ? 39.989 135.423 43.491 1.00 21.15 9 PRO C O 1
ATOM 802 N N . ILE C 1 15 ? 38.096 135.571 44.724 1.00 21.84 10 ILE C N 1
ATOM 803 C CA . ILE C 1 15 ? 38.439 136.841 45.355 1.00 23.20 10 ILE C CA 1
ATOM 804 C C . ILE C 1 15 ? 38.473 136.629 46.853 1.00 15.20 10 ILE C C 1
ATOM 805 O O . ILE C 1 15 ? 37.452 136.289 47.433 1.00 15.75 10 ILE C O 1
ATOM 810 N N . VAL C 1 16 ? 39.621 136.830 47.487 1.00 14.34 11 VAL C N 1
ATOM 811 C CA . VAL C 1 16 ? 39.674 136.681 48.948 1.00 13.95 11 VAL C CA 1
ATOM 812 C C . VAL C 1 16 ? 39.200 137.973 49.598 1.00 18.85 11 VAL C C 1
ATOM 813 O O . VAL C 1 16 ? 39.735 139.049 49.319 1.00 18.66 11 VAL C O 1
ATOM 817 N N . LYS C 1 17 ? 38.183 137.868 50.446 1.00 15.95 12 LYS C N 1
ATOM 818 C CA . LYS C 1 17 ? 37.625 139.039 51.117 1.00 14.69 12 LYS C CA 1
ATOM 819 C C . LYS C 1 17 ? 38.190 139.252 52.519 1.00 15.07 12 LYS C C 1
ATOM 820 O O . LYS C 1 17 ? 38.341 140.388 52.971 1.00 21.90 12 LYS C O 1
ATOM 826 N N . ALA C 1 18 ? 38.482 138.160 53.213 1.00 12.55 13 ALA C N 1
ATOM 827 C CA . ALA C 1 18 ? 39.037 138.227 54.563 1.00 16.37 13 ALA C CA 1
ATOM 828 C C . ALA C 1 18 ? 39.815 136.945 54.805 1.00 17.11 13 ALA C C 1
ATOM 829 O O . ALA C 1 18 ? 39.419 135.888 54.319 1.00 15.31 13 ALA C O 1
ATOM 831 N N . SER C 1 19 ? 40.932 137.026 55.519 1.00 13.34 14 SER C N 1
ATOM 832 C CA . SER C 1 19 ? 41.697 135.816 55.794 1.00 11.07 14 SER C CA 1
ATOM 833 C C . SER C 1 19 ? 42.633 135.927 56.990 1.00 15.51 14 SER C C 1
ATOM 834 O O . SER C 1 19 ? 43.027 137.024 57.400 1.00 13.00 14 SER C O 1
ATOM 837 N N . ASP C 1 20 ? 42.960 134.759 57.541 1.00 11.26 15 ASP C N 1
ATOM 838 C CA . ASP C 1 20 ? 44.009 134.601 58.533 1.00 13.54 15 ASP C CA 1
ATOM 839 C C . ASP C 1 20 ? 44.563 133.216 58.245 1.00 10.57 15 ASP C C 1
ATOM 840 O O . ASP C 1 20 ? 44.069 132.217 58.771 1.00 13.04 15 ASP C O 1
ATOM 845 N N . ILE C 1 21 ? 45.564 133.150 57.377 1.00 11.53 16 ILE C N 1
ATOM 846 C CA . ILE C 1 21 ? 45.941 131.867 56.795 1.00 14.60 16 ILE C CA 1
ATOM 847 C C . ILE C 1 21 ? 47.258 132.008 56.050 1.00 21.74 16 ILE C C 1
ATOM 848 O O . ILE C 1 21 ? 47.618 133.108 55.641 1.00 20.60 16 ILE C O 1
ATOM 853 N N . THR C 1 22 ? 47.994 130.908 55.899 1.00 20.46 17 THR C N 1
ATOM 854 C CA . THR C 1 22 ? 49.201 130.935 55.067 1.00 24.43 17 THR C CA 1
ATOM 855 C C . THR C 1 22 ? 48.813 130.856 53.598 1.00 32.45 17 THR C C 1
ATOM 856 O O . THR C 1 22 ? 47.736 130.358 53.255 1.00 25.49 17 THR C O 1
ATOM 860 N N . ASP C 1 23 ? 49.685 131.351 52.726 1.00 34.32 18 ASP C N 1
ATOM 861 C CA . ASP C 1 23 ? 49.361 131.388 51.306 1.00 37.63 18 ASP C CA 1
ATOM 862 C C . ASP C 1 23 ? 49.216 129.986 50.721 1.00 29.22 18 ASP C C 1
ATOM 863 O O . ASP C 1 23 ? 48.334 129.742 49.899 1.00 31.99 18 ASP C O 1
ATOM 868 N N . LYS C 1 24 ? 50.052 129.063 51.183 1.00 26.30 19 LYS C N 1
ATOM 869 C CA . LYS C 1 24 ? 50.001 127.676 50.729 1.00 32.93 19 LYS C CA 1
ATOM 870 C C . LYS C 1 24 ? 48.639 127.037 51.010 1.00 31.86 19 LYS C C 1
ATOM 871 O O . LYS C 1 24 ? 48.008 126.485 50.112 1.00 26.79 19 LYS C O 1
ATOM 877 N N . LEU C 1 25 ? 48.186 127.131 52.255 1.00 23.98 20 LEU C N 1
ATOM 878 C CA . LEU C 1 25 ? 46.920 126.535 52.656 1.00 19.59 20 LEU C CA 1
ATOM 879 C C . LEU C 1 25 ? 45.765 127.227 51.947 1.00 17.10 20 LEU C C 1
ATOM 880 O O . LEU C 1 25 ? 44.781 126.589 51.566 1.00 19.91 20 LEU C O 1
ATOM 885 N N . LYS C 1 26 ? 45.903 128.537 51.769 1.00 17.30 21 LYS C N 1
ATOM 886 C CA . LYS C 1 26 ? 44.902 129.334 51.078 1.00 18.32 21 LYS C CA 1
ATOM 887 C C . LYS C 1 26 ? 44.714 128.888 49.631 1.00 20.76 21 LYS C C 1
ATOM 888 O O . LYS C 1 26 ? 43.591 128.711 49.166 1.00 15.76 21 LYS C O 1
ATOM 894 N N . GLU C 1 27 ? 45.821 128.722 48.917 1.00 21.41 22 GLU C N 1
ATOM 895 C CA . GLU C 1 27 ? 45.755 128.344 47.512 1.00 22.90 22 GLU C CA 1
ATOM 896 C C . GLU C 1 27 ? 45.128 126.968 47.344 1.00 17.55 22 GLU C C 1
ATOM 897 O O . GLU C 1 27 ? 44.376 126.740 46.404 1.00 19.30 22 GLU C O 1
ATOM 903 N N . ASP C 1 28 ? 45.429 126.059 48.264 1.00 15.41 23 ASP C N 1
ATOM 904 C CA . ASP C 1 28 ? 44.866 124.721 48.191 1.00 20.61 23 ASP C CA 1
ATOM 905 C C . ASP C 1 28 ? 43.358 124.729 48.458 1.00 19.58 23 ASP C C 1
ATOM 906 O O . ASP C 1 28 ? 42.592 124.055 47.765 1.00 18.24 23 ASP C O 1
ATOM 911 N N . ILE C 1 29 ? 42.935 125.505 49.454 1.00 20.33 24 ILE C N 1
ATOM 912 C CA . ILE C 1 29 ? 41.508 125.690 49.718 1.00 13.86 24 ILE C CA 1
ATOM 913 C C . ILE C 1 29 ? 40.800 126.247 48.484 1.00 15.24 24 ILE C C 1
ATOM 914 O O . ILE C 1 29 ? 39.748 125.744 48.097 1.00 11.82 24 ILE C O 1
ATOM 919 N N . LEU C 1 30 ? 41.391 127.259 47.845 1.00 16.94 25 LEU C N 1
ATOM 920 C CA . LEU C 1 30 ? 40.809 127.823 46.624 1.00 12.04 25 LEU C CA 1
ATOM 921 C C . LEU C 1 30 ? 40.737 126.800 45.487 1.00 13.91 25 LEU C C 1
ATOM 922 O O . LEU C 1 30 ? 39.733 126.721 44.779 1.00 18.87 25 LEU C O 1
ATOM 927 N N . THR C 1 31 ? 41.795 126.012 45.328 1.00 15.76 26 THR C N 1
ATOM 928 C CA . THR C 1 31 ? 41.840 124.995 44.276 1.00 18.09 26 THR C CA 1
ATOM 929 C C . THR C 1 31 ? 40.770 123.927 44.488 1.00 14.07 26 THR C C 1
ATOM 930 O O . THR C 1 31 ? 40.013 123.593 43.564 1.00 18.05 26 THR C O 1
ATOM 934 N N . ILE C 1 32 ? 40.692 123.421 45.719 1.00 12.87 27 ILE C N 1
ATOM 935 C CA . ILE C 1 32 ? 39.667 122.445 46.100 1.00 16.07 27 ILE C CA 1
ATOM 936 C C . ILE C 1 32 ? 38.246 122.973 45.891 1.00 17.84 27 ILE C C 1
ATOM 937 O O . ILE C 1 32 ? 37.366 122.254 45.406 1.00 13.15 27 ILE C O 1
ATOM 942 N N . SER C 1 33 ? 38.028 124.232 46.255 1.00 14.59 28 SER C N 1
ATOM 943 C CA . SER C 1 33 ? 36.696 124.836 46.154 1.00 12.27 28 SER C CA 1
ATOM 944 C C . SER C 1 33 ? 36.303 125.056 44.695 1.00 13.79 28 SER C C 1
ATOM 945 O O . SER C 1 33 ? 35.174 124.769 44.294 1.00 12.93 28 SER C O 1
ATOM 948 N N . LYS C 1 34 ? 37.244 125.538 43.891 1.00 16.50 29 LYS C N 1
ATOM 949 C CA . LYS C 1 34 ? 37.006 125.682 42.461 1.00 18.00 29 LYS C CA 1
ATOM 950 C C . LYS C 1 34 ? 36.668 124.322 41.828 1.00 19.63 29 LYS C C 1
ATOM 951 O O . LYS C 1 34 ? 35.731 124.210 41.034 1.00 15.87 29 LYS C O 1
ATOM 957 N N . ASP C 1 35 ? 37.417 123.286 42.200 1.00 16.23 30 ASP C N 1
ATOM 958 C CA . ASP C 1 35 ? 37.177 121.947 41.670 1.00 21.02 30 ASP C CA 1
ATOM 959 C C . ASP C 1 35 ? 35.804 121.427 42.109 1.00 21.74 30 ASP C C 1
ATOM 960 O O . ASP C 1 35 ? 35.107 120.744 41.347 1.00 16.82 30 ASP C O 1
ATOM 965 N N . ALA C 1 36 ? 35.408 121.781 43.329 1.00 17.29 31 ALA C N 1
ATOM 966 C CA . ALA C 1 36 ? 34.103 121.392 43.865 1.00 18.02 31 ALA C CA 1
ATOM 967 C C . ALA C 1 36 ? 32.949 121.886 42.986 1.00 21.65 31 ALA C C 1
ATOM 968 O O . ALA C 1 36 ? 31.943 121.188 42.811 1.00 10.99 31 ALA C O 1
ATOM 970 N N . LEU C 1 37 ? 33.100 123.091 42.436 1.00 17.01 32 LEU C N 1
ATOM 971 C CA . LEU C 1 37 ? 32.065 123.699 41.601 1.00 17.47 32 LEU C CA 1
ATOM 972 C C . LEU C 1 37 ? 31.874 123.009 40.258 1.00 20.12 32 LEU C C 1
ATOM 973 O O . LEU C 1 37 ? 30.852 123.200 39.601 1.00 23.11 32 LEU C O 1
ATOM 978 N N . ASP C 1 38 ? 32.872 122.238 39.840 1.00 23.86 33 ASP C N 1
ATOM 979 C CA . ASP C 1 38 ? 32.771 121.452 38.619 1.00 27.88 33 ASP C CA 1
ATOM 980 C C . ASP C 1 38 ? 31.981 120.171 38.851 1.00 32.05 33 ASP C C 1
ATOM 981 O O . ASP C 1 38 ? 31.575 119.511 37.900 1.00 26.27 33 ASP C O 1
ATOM 986 N N . LYS C 1 39 ? 31.756 119.830 40.116 1.00 27.06 34 LYS C N 1
ATOM 987 C CA . LYS C 1 39 ? 31.221 118.515 40.460 1.00 21.47 34 LYS C CA 1
ATOM 988 C C . LYS C 1 39 ? 29.873 118.541 41.162 1.00 21.19 34 LYS C C 1
ATOM 989 O O . LYS C 1 39 ? 29.079 117.611 41.021 1.00 23.90 34 LYS C O 1
ATOM 995 N N . TYR C 1 40 ? 29.612 119.589 41.931 1.00 15.37 35 TYR C N 1
ATOM 996 C CA . TYR C 1 40 ? 28.360 119.670 42.657 1.00 12.19 35 TYR C CA 1
ATOM 997 C C . TYR C 1 40 ? 27.704 121.009 42.391 1.00 11.99 35 TYR C C 1
ATOM 998 O O . TYR C 1 40 ? 28.393 122.018 42.246 1.00 19.02 35 TYR C O 1
ATOM 1007 N N . GLN C 1 41 ? 26.376 121.016 42.348 1.00 18.67 36 GLN C N 1
ATOM 1008 C CA . GLN C 1 41 ? 25.631 122.254 42.143 1.00 28.81 36 GLN C CA 1
ATOM 1009 C C . GLN C 1 41 ? 24.918 122.717 43.412 1.00 20.00 36 GLN C C 1
ATOM 1010 O O . GLN C 1 41 ? 24.595 123.889 43.546 1.00 18.65 36 GLN C O 1
ATOM 1016 N N . LEU C 1 42 ? 24.649 121.792 44.329 1.00 15.45 37 LEU C N 1
ATOM 1017 C CA . LEU C 1 42 ? 23.981 122.141 45.582 1.00 12.40 37 LEU C CA 1
ATOM 1018 C C . LEU C 1 42 ? 25.013 122.696 46.565 1.00 15.98 37 LEU C C 1
ATOM 1019 O O . LEU C 1 42 ? 26.057 122.081 46.778 1.00 11.67 37 LEU C O 1
ATOM 1024 N N . GLU C 1 43 ? 24.719 123.848 47.162 1.00 11.33 38 GLU C N 1
ATOM 1025 C CA . GLU C 1 43 ? 25.651 124.500 48.088 1.00 7.37 38 GLU C CA 1
ATOM 1026 C C . GLU C 1 43 ? 26.095 123.584 49.232 1.00 8.79 38 GLU C C 1
ATOM 1027 O O . GLU C 1 43 ? 27.274 123.563 49.621 1.00 11.14 38 GLU C O 1
ATOM 1033 N N . ARG 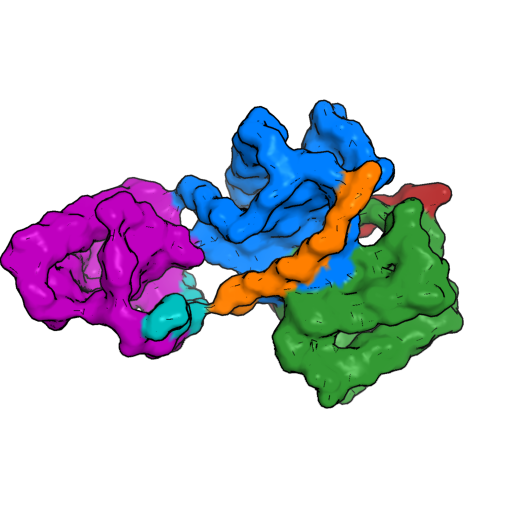C 1 44 ? 25.154 122.811 49.753 1.00 11.55 39 ARG C N 1
ATOM 1034 C CA . ARG C 1 44 ? 25.446 121.876 50.832 1.00 11.28 39 ARG C CA 1
ATOM 1035 C C . ARG C 1 44 ? 26.476 120.831 50.399 1.00 10.61 39 ARG C C 1
ATOM 1036 O O . ARG C 1 44 ? 27.345 120.433 51.188 1.00 10.88 39 ARG C O 1
ATOM 1044 N N . ASP C 1 45 ? 26.365 120.370 49.156 1.00 14.85 40 ASP C N 1
ATOM 1045 C CA . ASP C 1 45 ? 27.302 119.374 48.627 1.00 14.04 40 ASP C CA 1
ATOM 1046 C C . ASP C 1 45 ? 28.656 120.002 48.326 1.00 11.91 40 ASP C C 1
ATOM 1047 O O . ASP C 1 45 ? 29.707 119.373 48.552 1.00 9.24 40 ASP C O 1
ATOM 1052 N N . ILE C 1 46 ? 28.638 121.226 47.793 1.00 9.71 41 ILE C N 1
ATOM 1053 C CA . ILE C 1 46 ? 29.882 121.974 47.619 1.00 9.77 41 ILE C CA 1
ATOM 1054 C C . ILE C 1 46 ? 30.595 122.128 48.967 1.00 9.47 41 ILE C C 1
ATOM 1055 O O . ILE C 1 46 ? 31.780 121.814 49.089 1.00 12.31 41 ILE C O 1
ATOM 1060 N N . ALA C 1 47 ? 29.859 122.588 49.981 1.00 9.20 42 ALA C N 1
ATOM 1061 C CA . ALA C 1 47 ? 30.408 122.736 51.329 1.00 9.31 42 ALA C CA 1
ATOM 1062 C C . ALA C 1 47 ? 30.941 121.398 51.851 1.00 12.13 42 ALA C C 1
ATOM 1063 O O . ALA C 1 47 ? 32.053 121.321 52.380 1.00 7.81 42 ALA C O 1
ATOM 1065 N N . GLY C 1 48 ? 30.153 120.341 51.666 1.00 8.41 43 GLY C N 1
ATOM 1066 C CA . GLY C 1 48 ? 30.506 119.026 52.178 1.00 13.51 43 GLY C CA 1
ATOM 1067 C C . GLY C 1 48 ? 31.798 118.466 51.595 1.00 15.72 43 GLY C C 1
ATOM 1068 O O . GLY C 1 48 ? 32.660 117.981 52.327 1.00 10.88 43 GLY C O 1
ATOM 1069 N N . THR C 1 49 ? 31.948 118.520 50.276 1.00 1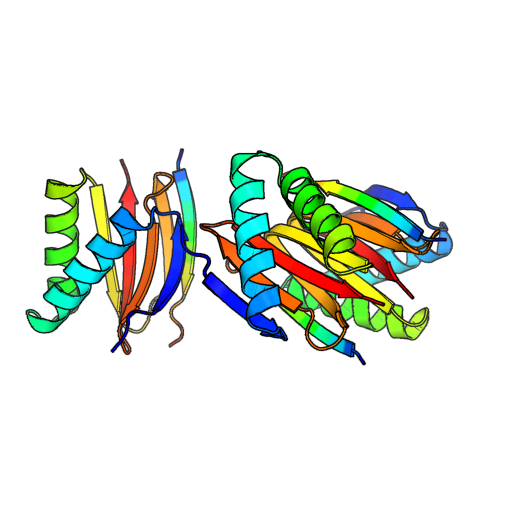0.28 44 THR C N 1
ATOM 1070 C CA . THR C 1 49 ? 33.150 117.973 49.679 1.00 11.83 44 THR C CA 1
ATOM 1071 C C . THR C 1 49 ? 34.398 118.763 50.099 1.00 10.63 44 THR C C 1
ATOM 1072 O O . THR C 1 49 ? 35.467 118.186 50.304 1.00 10.58 44 THR C O 1
ATOM 1076 N N . VAL C 1 50 ? 34.259 120.075 50.254 1.00 10.71 45 VAL C N 1
ATOM 1077 C CA . VAL C 1 50 ? 35.406 120.885 50.646 1.00 11.40 45 VAL C CA 1
ATOM 1078 C C . VAL C 1 50 ? 35.800 120.546 52.084 1.00 11.20 45 VAL C C 1
ATOM 1079 O O . VAL C 1 50 ? 36.976 120.307 52.374 1.00 9.72 45 VAL C O 1
ATOM 1083 N N . LYS C 1 51 ? 34.811 120.513 52.973 1.00 9.62 46 LYS C N 1
ATOM 1084 C CA . LYS C 1 51 ? 35.038 120.170 54.385 1.00 9.28 46 LYS C CA 1
ATOM 1085 C C . LYS C 1 51 ? 35.766 118.832 54.539 1.00 9.06 46 LYS C C 1
ATOM 1086 O O . LYS C 1 51 ? 36.784 118.728 55.246 1.00 9.20 46 LYS C O 1
ATOM 1092 N N . LYS C 1 52 ? 35.228 117.806 53.887 1.00 10.52 47 LYS C N 1
ATOM 1093 C CA . LYS C 1 52 ? 35.772 116.458 54.005 1.00 15.84 47 LYS C CA 1
ATOM 1094 C C . LYS C 1 52 ? 37.199 116.376 53.487 1.00 13.51 47 LYS C C 1
ATOM 1095 O O . LYS C 1 52 ? 38.055 115.744 54.107 1.00 10.24 47 LYS C O 1
ATOM 1101 N N . GLN C 1 53 ? 37.450 117.024 52.356 1.00 11.32 48 GLN C N 1
ATOM 1102 C CA . GLN C 1 53 ? 38.786 117.017 51.770 1.00 14.69 48 GLN C CA 1
ATOM 1103 C C . GLN C 1 53 ? 39.809 117.717 52.653 1.00 9.51 48 GLN C C 1
ATOM 1104 O O . GLN C 1 53 ? 40.982 117.313 52.706 1.00 9.47 48 GLN C O 1
ATOM 1110 N N . LEU C 1 54 ? 39.386 118.785 53.327 1.00 10.46 49 LEU C N 1
ATOM 1111 C CA . LEU C 1 54 ? 40.303 119.496 54.208 1.00 13.72 49 LEU C CA 1
ATOM 1112 C C . LEU C 1 54 ? 40.576 118.690 55.486 1.00 12.36 49 LEU C C 1
ATOM 1113 O O . LEU C 1 54 ? 41.714 118.653 55.970 1.00 11.62 49 LEU C O 1
ATOM 1118 N N . ASP C 1 55 ? 39.544 118.035 56.021 1.00 11.84 50 ASP C N 1
ATOM 1119 C CA . ASP C 1 55 ? 39.742 117.124 57.153 1.00 12.96 50 ASP C CA 1
ATOM 1120 C C . ASP C 1 55 ? 40.790 116.071 56.794 1.00 12.59 50 ASP C C 1
ATOM 1121 O O . ASP C 1 55 ? 41.679 115.770 57.585 1.00 14.22 50 ASP C O 1
ATOM 1126 N N . VAL C 1 56 ? 40.668 115.498 55.601 1.00 9.58 51 VAL C N 1
ATOM 1127 C CA . VAL C 1 56 ? 41.569 114.425 55.204 1.00 14.10 51 VAL C CA 1
ATOM 1128 C C . VAL C 1 56 ? 42.997 114.945 54.984 1.00 16.27 51 VAL C C 1
ATOM 1129 O O . VAL C 1 56 ? 43.968 114.340 55.437 1.00 15.08 51 VAL C O 1
ATOM 1133 N N . LYS C 1 57 ? 43.130 116.076 54.300 1.00 14.33 52 LYS C N 1
ATOM 1134 C CA . LYS C 1 57 ? 44.465 116.581 53.977 1.00 16.22 52 LYS C CA 1
ATOM 1135 C C . LYS C 1 57 ? 45.152 117.253 55.166 1.00 20.33 52 LYS C C 1
ATOM 1136 O O . LYS C 1 57 ? 46.341 117.063 55.390 1.00 21.03 52 LYS C O 1
ATOM 1142 N N . TYR C 1 58 ? 44.395 118.023 55.934 1.00 14.84 53 TYR C N 1
ATOM 1143 C CA . TYR C 1 58 ? 44.967 118.866 56.973 1.00 16.74 53 TYR C CA 1
ATOM 1144 C C . TYR C 1 58 ? 44.569 118.494 58.397 1.00 19.18 53 TYR C C 1
ATOM 1145 O O . TYR C 1 58 ? 45.056 119.090 59.355 1.00 24.52 53 TYR C O 1
ATOM 1154 N N . GLY C 1 59 ? 43.704 117.500 58.543 1.00 17.93 54 GLY C N 1
ATOM 1155 C CA . GLY C 1 59 ? 43.303 117.057 59.867 1.00 18.70 54 GLY C CA 1
ATOM 1156 C C . GLY C 1 59 ? 42.042 117.782 60.302 1.00 17.92 54 GLY C C 1
ATOM 1157 O O . GLY C 1 59 ? 41.711 118.830 59.758 1.00 15.97 54 GLY C O 1
ATOM 1158 N N . ASN C 1 60 ? 41.337 117.209 61.272 1.00 18.33 55 ASN C N 1
ATOM 1159 C CA . ASN C 1 60 ? 40.122 117.797 61.837 1.00 21.08 55 ASN C CA 1
ATOM 1160 C C . ASN C 1 60 ? 40.460 119.080 62.595 1.00 16.84 55 ASN C C 1
ATOM 1161 O O . ASN C 1 60 ? 41.578 119.213 63.081 1.00 18.29 55 ASN C O 1
ATOM 1166 N N . THR C 1 61 ? 39.526 120.023 62.723 1.00 17.67 56 THR C N 1
ATOM 1167 C CA . THR C 1 61 ? 38.125 119.898 62.319 1.00 15.90 56 THR C CA 1
ATOM 1168 C C . THR C 1 61 ? 37.695 121.110 61.497 1.00 11.70 56 THR C C 1
ATOM 1169 O O . THR C 1 61 ? 37.732 122.251 61.980 1.00 10.07 56 THR C O 1
ATOM 1173 N N . TRP C 1 62 ? 37.285 120.872 60.256 1.00 13.59 57 TRP C N 1
ATOM 1174 C CA . TRP C 1 62 ? 36.922 121.968 59.373 1.00 10.58 57 TRP C CA 1
ATOM 1175 C C . TRP C 1 62 ? 35.407 122.178 59.288 1.00 7.69 57 TRP C C 1
ATOM 1176 O O . TRP C 1 62 ? 34.609 121.259 59.523 1.00 10.36 57 TRP C O 1
ATOM 1187 N N . HIS C 1 63 ? 35.016 123.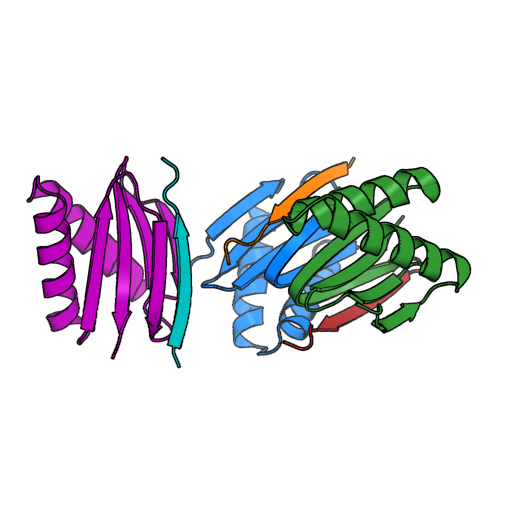400 58.945 1.00 10.72 58 HIS C N 1
ATOM 1188 C CA . HIS C 1 63 ? 33.609 123.736 58.786 1.00 7.83 58 HIS C CA 1
ATOM 1189 C C . HIS C 1 63 ? 33.501 124.632 57.570 1.00 11.01 58 HIS C C 1
ATOM 1190 O O . HIS C 1 63 ? 34.349 125.491 57.361 1.00 11.48 58 HIS C O 1
ATOM 1197 N N . VAL C 1 64 ? 32.462 124.443 56.765 1.00 9.18 59 VAL C N 1
ATOM 1198 C CA . VAL C 1 64 ? 32.364 125.175 55.506 1.00 8.89 59 VAL C CA 1
ATOM 1199 C C . VAL C 1 64 ? 30.950 125.673 55.267 1.00 9.26 59 VAL C C 1
ATOM 1200 O O . VAL C 1 64 ? 29.985 124.927 55.439 1.00 10.00 59 VAL C O 1
ATOM 1204 N N . ILE C 1 65 ? 30.850 126.933 54.853 1.00 8.73 60 ILE C N 1
ATOM 1205 C CA . ILE C 1 65 ? 29.583 127.533 54.469 1.00 14.49 60 ILE C CA 1
ATOM 1206 C C . ILE C 1 65 ? 29.725 128.032 53.039 1.00 8.70 60 ILE C C 1
ATOM 1207 O O . ILE C 1 65 ? 30.727 128.657 52.701 1.00 11.40 60 ILE C O 1
ATOM 1212 N N . VAL C 1 66 ? 28.729 127.758 52.205 1.00 9.95 61 VAL C N 1
ATOM 1213 C CA . VAL C 1 66 ? 28.740 128.229 50.816 1.00 6.86 61 VAL C CA 1
ATOM 1214 C C . VAL C 1 66 ? 27.366 128.817 50.513 1.00 8.87 61 VAL C C 1
ATOM 1215 O O . VAL C 1 66 ? 26.349 128.133 50.669 1.00 9.12 61 VAL C O 1
ATOM 1219 N N . GLY C 1 67 ? 27.319 130.068 50.073 1.00 10.98 62 GLY C N 1
ATOM 1220 C CA . GLY C 1 67 ? 26.035 130.698 49.832 1.00 13.16 62 GLY C CA 1
ATOM 1221 C C . GLY C 1 67 ? 26.130 132.085 49.231 1.00 16.91 62 GLY C C 1
ATOM 1222 O O . GLY C 1 67 ? 27.208 132.656 49.114 1.00 13.43 62 GLY C O 1
ATOM 1223 N N . LYS C 1 68 ? 24.979 132.633 48.868 1.00 11.32 63 LYS C N 1
ATOM 1224 C CA . LYS C 1 68 ? 24.918 133.973 48.299 1.00 13.39 63 LYS C CA 1
ATOM 1225 C C . LYS C 1 68 ? 24.429 135.016 49.299 1.00 10.65 63 LYS C C 1
ATOM 1226 O O . LYS C 1 68 ? 24.617 136.210 49.098 1.00 13.34 63 LYS C O 1
ATOM 1232 N N . ASN C 1 69 ? 23.800 134.567 50.380 1.00 7.57 64 ASN C N 1
ATOM 1233 C CA . ASN C 1 69 ? 23.315 135.491 51.395 1.00 8.65 64 ASN C CA 1
ATOM 1234 C C . ASN C 1 69 ? 23.401 134.892 52.780 1.00 9.50 64 ASN C C 1
ATOM 1235 O O . ASN C 1 69 ? 22.644 133.985 53.116 1.00 10.46 64 ASN C O 1
ATOM 1240 N N . PHE C 1 70 ? 24.351 135.383 53.569 1.00 14.72 65 PHE C N 1
ATOM 1241 C CA . PHE C 1 70 ? 24.446 135.012 54.976 1.00 11.77 65 PHE C CA 1
ATOM 1242 C C . PHE C 1 70 ? 25.418 135.935 55.695 1.00 12.84 65 PHE C C 1
ATOM 1243 O O . PHE C 1 70 ? 26.307 136.528 55.082 1.00 12.26 65 PHE C O 1
ATOM 1251 N N . GLY C 1 71 ? 25.212 136.058 56.995 1.00 10.16 66 GLY C N 1
ATOM 1252 C CA . GLY C 1 71 ? 26.154 136.695 57.886 1.00 10.56 66 GLY C CA 1
ATOM 1253 C C . GLY C 1 71 ? 26.560 135.602 58.845 1.00 12.99 66 GLY C C 1
ATOM 1254 O O . GLY C 1 71 ? 25.804 134.646 59.073 1.00 15.55 66 GLY C O 1
ATOM 1255 N N . SER C 1 72 ? 27.755 135.717 59.407 1.00 13.76 67 SER C N 1
ATOM 1256 C CA . SER C 1 72 ? 28.256 134.640 60.233 1.00 9.08 67 SER C CA 1
ATOM 1257 C C . SER C 1 72 ? 29.133 135.182 61.342 1.00 14.59 67 SER C C 1
ATOM 1258 O O . SER C 1 72 ? 29.740 136.236 61.206 1.00 13.68 67 SER C O 1
ATOM 1261 N N . TYR C 1 73 ? 29.168 134.464 62.455 1.00 10.18 68 TYR C N 1
ATOM 1262 C CA . TYR C 1 73 ? 30.058 134.828 63.544 1.00 12.76 68 TYR C CA 1
A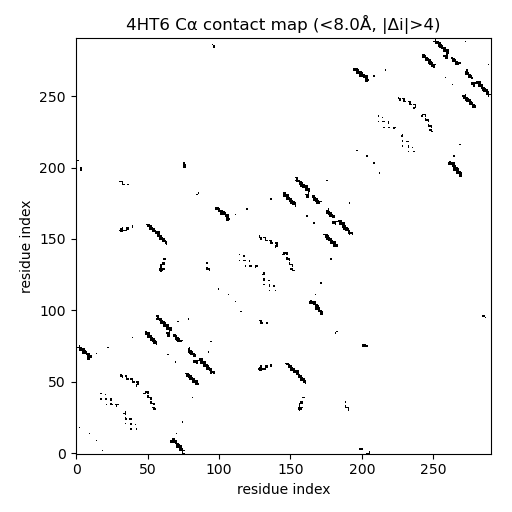TOM 1263 C C . TYR C 1 73 ? 30.597 133.537 64.127 1.00 13.22 68 TYR C C 1
ATOM 1264 O O . TYR C 1 73 ? 29.855 132.741 64.710 1.00 10.32 68 TYR C O 1
ATOM 1273 N N . VAL C 1 74 ? 31.888 133.315 63.919 1.00 12.02 69 VAL C N 1
ATOM 1274 C CA . VAL C 1 74 ? 32.495 132.041 64.222 1.00 8.10 69 VAL C CA 1
ATOM 1275 C C . VAL C 1 74 ? 33.789 132.229 64.986 1.00 10.16 69 VAL C C 1
ATOM 1276 O O . VAL C 1 74 ? 34.302 133.341 65.094 1.00 11.75 69 VAL C O 1
ATOM 1280 N N . THR C 1 75 ? 34.310 131.134 65.520 1.00 10.60 70 THR C N 1
ATOM 1281 C CA . THR C 1 75 ? 35.594 131.168 66.210 1.00 13.01 70 THR C CA 1
ATOM 1282 C C . THR C 1 75 ? 36.534 130.126 65.597 1.00 13.03 70 THR C C 1
ATOM 1283 O O . THR C 1 75 ? 36.228 128.935 65.560 1.00 12.44 70 THR C O 1
ATOM 1287 N N . HIS C 1 76 ? 37.682 130.577 65.109 1.00 12.60 71 HIS C N 1
ATOM 1288 C CA . HIS C 1 76 ? 38.577 129.678 64.399 1.00 11.94 71 HIS C CA 1
ATOM 1289 C C . HIS C 1 76 ? 39.957 129.628 65.047 1.00 13.54 71 HIS C C 1
ATOM 1290 O O . HIS C 1 76 ? 40.356 130.561 65.743 1.00 10.97 71 HIS C O 1
ATOM 1297 N N . GLU C 1 77 ? 40.672 128.529 64.821 1.00 11.20 72 GLU C N 1
ATOM 1298 C CA . GLU C 1 77 ? 42.074 128.443 65.206 1.00 15.49 72 GLU C CA 1
ATOM 1299 C C . GLU C 1 77 ? 42.881 129.431 64.395 1.00 17.16 72 GLU C C 1
ATOM 1300 O O . GLU C 1 77 ? 42.669 129.570 63.187 1.00 13.40 72 GLU C O 1
A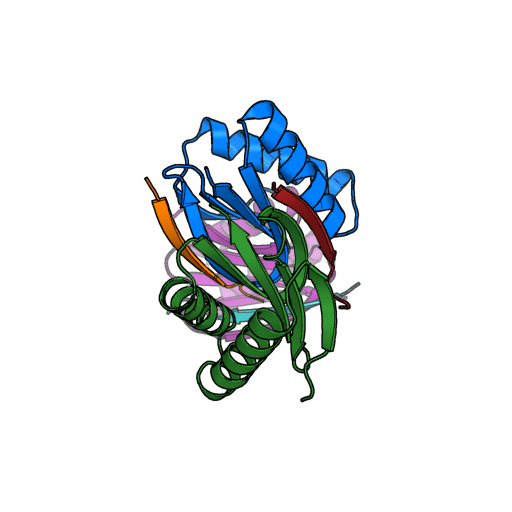TOM 1306 N N . LYS C 1 78 ? 43.819 130.097 65.060 1.00 14.81 73 LYS C N 1
ATOM 1307 C CA . LYS C 1 78 ? 44.725 131.028 64.396 1.00 17.08 73 LYS C CA 1
ATOM 1308 C C . LYS C 1 78 ? 45.334 130.404 63.147 1.00 17.30 73 LYS C C 1
ATOM 1309 O O . LYS C 1 78 ? 45.735 129.240 63.155 1.00 13.14 73 LYS C O 1
ATOM 1315 N N . GLY C 1 79 ? 45.379 131.177 62.069 1.00 10.95 74 GLY C N 1
ATOM 1316 C CA . GLY C 1 79 ? 45.957 130.711 60.824 1.00 12.64 74 GLY C CA 1
ATOM 1317 C C . GLY C 1 79 ? 45.052 129.798 60.011 1.00 12.03 74 GLY C C 1
ATOM 1318 O O . GLY C 1 79 ? 45.462 129.305 58.964 1.00 13.86 74 GLY C O 1
ATOM 1319 N N . HIS C 1 80 ? 43.815 129.584 60.464 1.00 10.59 75 HIS C N 1
ATOM 1320 C CA . HIS C 1 80 ? 42.910 128.696 59.741 1.00 9.62 75 HIS C CA 1
ATOM 1321 C C . HIS C 1 80 ? 41.536 129.283 59.411 1.00 12.29 75 HIS C C 1
ATOM 1322 O O . HIS C 1 80 ? 40.513 128.717 59.783 1.00 13.26 75 HIS C O 1
ATOM 1329 N N . PHE C 1 81 ? 41.529 130.385 58.669 1.00 11.78 76 PHE C N 1
ATOM 1330 C CA . PHE C 1 81 ? 40.295 131.088 58.326 1.00 9.84 76 PHE C CA 1
ATOM 1331 C C . PHE C 1 81 ? 40.432 131.757 56.962 1.00 11.67 76 PHE C C 1
ATOM 1332 O O . PHE C 1 81 ? 41.396 132.473 56.715 1.00 10.21 76 PHE C O 1
ATOM 1340 N N . VAL C 1 82 ? 39.462 131.534 56.080 1.00 12.49 77 VAL C N 1
ATOM 1341 C CA . VAL C 1 82 ? 39.431 132.266 54.817 1.00 9.44 77 VAL C CA 1
ATOM 1342 C C . VAL C 1 82 ? 37.995 132.414 54.330 1.00 15.01 77 VAL C C 1
ATOM 1343 O O . VAL C 1 82 ? 37.164 131.495 54.466 1.00 12.46 77 VAL C O 1
ATOM 1347 N N . TYR C 1 83 ? 37.706 133.597 53.804 1.00 13.01 78 TYR C N 1
ATOM 1348 C CA . TYR C 1 83 ? 36.376 133.938 53.312 1.00 10.32 78 TYR C CA 1
ATOM 1349 C C . TYR C 1 83 ? 36.582 134.532 51.922 1.00 12.97 78 TYR C C 1
ATOM 1350 O O . TYR C 1 83 ? 37.387 135.456 51.742 1.00 11.56 78 TYR C O 1
ATOM 1359 N N . PHE C 1 84 ? 35.897 133.974 50.932 1.00 10.72 79 PHE C N 1
ATOM 1360 C CA . PHE C 1 84 ? 36.193 134.322 49.548 1.00 10.10 79 PHE C CA 1
ATOM 1361 C C . PHE C 1 84 ? 34.997 134.097 48.647 1.00 15.40 79 PHE C C 1
ATOM 1362 O O . PHE C 1 84 ? 34.051 133.405 49.025 1.00 15.16 79 PHE C O 1
ATOM 1370 N N . TYR C 1 85 ? 35.047 134.688 47.455 1.00 14.10 80 TYR C N 1
ATOM 1371 C CA . TYR C 1 85 ? 34.012 134.481 46.458 1.00 9.68 80 TYR C CA 1
ATOM 1372 C C . TYR C 1 85 ? 34.594 133.743 45.257 1.00 14.03 80 TYR C C 1
ATOM 1373 O O . TYR C 1 85 ? 35.731 133.999 44.853 1.00 14.49 80 TYR C O 1
ATOM 1382 N N . ILE C 1 86 ? 33.822 132.800 44.724 1.00 14.37 81 ILE C N 1
ATOM 1383 C CA . ILE C 1 86 ? 34.031 132.292 43.374 1.00 12.02 81 ILE C CA 1
ATOM 1384 C C . ILE C 1 86 ? 32.718 132.527 42.623 1.00 13.29 81 ILE C C 1
ATOM 1385 O O . ILE C 1 86 ? 31.689 131.935 42.960 1.00 11.25 81 ILE C O 1
ATOM 1390 N N . GLY C 1 87 ? 32.733 133.412 41.634 1.00 14.99 82 GLY C N 1
ATOM 1391 C CA . GLY C 1 87 ? 31.485 133.870 41.040 1.00 18.52 82 GLY C CA 1
ATOM 1392 C C . GLY C 1 87 ? 30.584 134.491 42.102 1.00 15.75 82 GLY C C 1
ATOM 1393 O O . GLY C 1 87 ? 31.068 135.185 42.986 1.00 21.98 82 GLY C O 1
ATOM 1394 N N . PRO C 1 88 ? 29.273 134.228 42.034 1.00 22.91 83 PRO C N 1
ATOM 1395 C CA . PRO C 1 88 ? 28.322 134.780 43.007 1.00 24.28 83 PRO C CA 1
ATOM 1396 C C . PRO C 1 88 ? 28.332 134.037 44.346 1.00 19.91 83 PRO C C 1
ATOM 1397 O O . PRO C 1 88 ? 27.644 134.445 45.273 1.00 15.98 83 PRO C O 1
ATOM 1401 N N . LEU C 1 89 ? 29.103 132.960 44.443 1.00 18.12 84 LEU C N 1
ATOM 1402 C CA . LEU C 1 89 ? 29.085 132.120 45.636 1.00 12.96 84 LEU C CA 1
ATOM 1403 C C . LEU C 1 89 ? 30.150 132.512 46.655 1.00 9.00 84 LEU C C 1
ATOM 1404 O O . LEU C 1 89 ? 31.342 132.488 46.343 1.00 11.18 84 LEU C O 1
ATOM 1409 N N . ALA C 1 90 ? 29.711 132.846 47.873 1.00 11.50 85 ALA C N 1
ATOM 1410 C CA . ALA C 1 90 ? 30.634 133.131 48.975 1.00 11.92 85 ALA C CA 1
ATOM 1411 C C . ALA C 1 90 ? 30.988 131.845 49.711 1.00 13.09 85 ALA C C 1
ATOM 1412 O O . ALA C 1 90 ? 30.121 131.001 49.939 1.00 12.81 85 ALA C O 1
ATOM 1414 N N . PHE C 1 91 ? 32.267 131.693 50.044 1.00 9.73 86 PHE C N 1
ATOM 1415 C CA . PHE C 1 91 ? 32.771 130.538 50.780 1.00 10.27 86 PHE C CA 1
ATOM 1416 C C . PHE C 1 91 ? 33.361 131.008 52.110 1.00 14.11 86 PHE C C 1
ATOM 1417 O O . PHE C 1 91 ? 34.248 131.866 52.137 1.00 12.59 86 PHE C O 1
ATOM 1425 N N . LEU C 1 92 ? 32.870 130.447 53.209 1.00 11.93 87 LEU C N 1
ATOM 1426 C CA . LEU C 1 92 ? 33.489 130.636 54.513 1.00 9.29 87 LEU C CA 1
ATOM 1427 C C . LEU C 1 92 ? 34.071 129.289 54.922 1.00 13.22 87 LEU C C 1
ATOM 1428 O O . LEU C 1 92 ? 33.345 128.298 55.021 1.00 10.58 87 LEU C O 1
ATOM 1433 N N . VAL C 1 93 ? 35.388 129.248 55.119 1.00 7.48 88 VAL C N 1
ATOM 1434 C CA . VAL C 1 93 ? 36.095 128.005 55.401 1.00 8.37 88 VAL C CA 1
ATOM 1435 C C . VAL C 1 93 ? 36.979 128.211 56.631 1.00 11.04 88 VAL C C 1
ATOM 1436 O O . VAL C 1 93 ? 37.820 129.109 56.652 1.00 7.48 88 VAL C O 1
ATOM 1440 N N . PHE C 1 94 ? 36.798 127.390 57.656 1.00 8.22 89 PHE C N 1
ATOM 1441 C CA . PHE C 1 94 ? 37.621 127.553 58.848 1.00 8.53 89 PHE C CA 1
ATOM 1442 C C . PHE C 1 94 ? 37.783 126.271 59.639 1.00 11.86 89 PHE C C 1
ATOM 1443 O O . PHE C 1 94 ? 37.005 125.331 59.483 1.00 9.67 89 PHE C O 1
ATOM 1451 N N . LYS C 1 95 ? 38.798 126.251 60.502 1.00 8.48 90 LYS C N 1
ATOM 1452 C CA . LYS C 1 95 ? 39.119 125.070 61.283 1.00 10.25 90 LYS C CA 1
ATOM 1453 C C . LYS C 1 95 ? 39.028 125.375 62.767 1.00 13.62 90 LYS C C 1
ATOM 1454 O O . LYS C 1 95 ? 39.397 126.462 63.213 1.00 14.95 90 LYS C O 1
ATOM 1460 N N . THR C 1 96 ? 38.543 124.401 63.525 1.00 12.39 91 THR C N 1
ATOM 1461 C CA . THR C 1 96 ? 38.599 124.457 64.982 1.00 14.65 91 THR C CA 1
ATOM 1462 C C . THR C 1 96 ? 39.394 123.238 65.459 1.00 21.92 91 THR C C 1
ATOM 1463 O O . THR C 1 96 ? 39.858 122.434 64.645 1.00 25.46 91 THR C O 1
ATOM 1467 N N . ALA C 1 97 ? 39.532 123.091 66.772 1.00 26.80 92 ALA C N 1
ATOM 1468 C CA . ALA C 1 97 ? 40.302 121.987 67.356 1.00 26.63 92 ALA C CA 1
ATOM 1469 C C . ALA C 1 97 ? 39.871 120.600 66.849 1.00 34.39 92 ALA C C 1
ATOM 1470 O O . ALA C 1 97 ? 38.701 120.347 66.568 1.00 32.88 92 ALA C O 1
ATOM 1473 N N . ILE D 2 1 ? 45.676 129.259 70.015 1.00 19.30 75 ILE D N 1
ATOM 1474 C CA . ILE D 2 1 ? 45.040 130.566 69.944 1.00 18.80 75 ILE D CA 1
ATOM 1475 C C . ILE D 2 1 ? 43.840 130.442 69.031 1.00 13.98 75 ILE D C 1
ATOM 1476 O O . ILE D 2 1 ? 43.923 129.777 67.995 1.00 14.72 75 ILE D O 1
ATOM 1481 N N . THR D 2 2 ? 42.729 131.075 69.406 1.00 11.17 76 THR D N 1
ATOM 1482 C CA . THR D 2 2 ? 41.563 131.183 68.528 1.00 9.11 76 THR D CA 1
ATOM 1483 C C . THR D 2 2 ? 41.090 132.629 68.431 1.00 15.64 76 THR D C 1
ATOM 1484 O O . THR D 2 2 ? 41.315 133.438 69.339 1.00 19.51 76 THR D O 1
ATOM 1488 N N . TYR D 2 3 ? 40.409 132.950 67.339 1.00 12.87 77 TYR D N 1
ATOM 1489 C CA . TYR D 2 3 ? 39.930 134.307 67.130 1.00 9.10 77 TYR D CA 1
ATOM 1490 C C . TYR D 2 3 ? 38.490 134.286 66.644 1.00 11.78 77 TYR D C 1
ATOM 1491 O O . TYR D 2 3 ? 38.083 133.340 65.972 1.00 15.76 77 TYR D O 1
ATOM 1500 N N . ASP D 2 4 ? 37.733 135.327 66.972 1.00 13.18 78 ASP D N 1
ATOM 1501 C CA . ASP D 2 4 ? 36.374 135.466 66.456 1.00 12.84 78 ASP D CA 1
ATOM 1502 C C . ASP D 2 4 ? 36.391 136.196 65.123 1.00 14.20 78 ASP D C 1
ATOM 1503 O O . ASP D 2 4 ? 37.203 137.100 64.915 1.00 13.82 78 ASP D O 1
ATOM 1508 N N . LYS D 2 5 ? 35.479 135.823 64.226 1.00 10.93 79 LYS D N 1
ATOM 1509 C CA . LYS D 2 5 ? 35.319 136.553 62.984 1.00 9.66 79 LYS D CA 1
ATOM 1510 C C . LYS D 2 5 ? 33.855 136.715 62.649 1.00 9.83 79 LYS D C 1
ATOM 1511 O O . LYS D 2 5 ? 33.129 135.738 62.602 1.00 12.27 79 LYS D O 1
ATOM 1517 N N . GLY D 2 6 ? 33.440 137.957 62.421 1.00 12.68 80 GLY D N 1
ATOM 1518 C CA . GLY D 2 6 ? 32.115 138.248 61.908 1.00 9.09 80 GLY D CA 1
ATOM 1519 C C . GLY D 2 6 ? 32.205 138.697 60.460 1.00 12.71 80 GLY D C 1
ATOM 1520 O O . GLY D 2 6 ? 32.950 139.623 60.137 1.00 13.22 80 GLY D O 1
ATOM 1521 N N . ILE D 2 7 ? 31.492 138.014 59.571 1.00 10.24 81 ILE D N 1
ATOM 1522 C CA 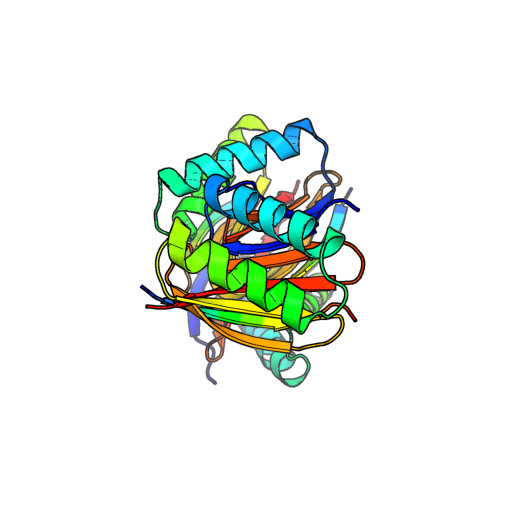. ILE D 2 7 ? 31.470 138.425 58.162 1.00 12.93 81 ILE D CA 1
ATOM 1523 C C . ILE D 2 7 ? 30.062 138.454 57.567 1.00 14.87 81 ILE D C 1
ATOM 1524 O O . ILE D 2 7 ? 29.150 137.791 58.059 1.00 11.71 81 ILE D O 1
ATOM 1529 N N . GLN D 2 8 ? 29.905 139.236 56.505 1.00 13.13 82 GLN D N 1
ATOM 1530 C CA . GLN D 2 8 ? 28.612 139.448 55.864 1.00 14.43 82 GLN D CA 1
ATOM 1531 C C . GLN D 2 8 ? 28.817 139.372 54.350 1.00 11.91 82 GLN D C 1
ATOM 1532 O O . GLN D 2 8 ? 29.690 140.054 53.826 1.00 13.67 82 GLN D O 1
ATOM 1538 N N . THR D 2 9 ? 28.020 138.561 53.657 1.00 9.92 83 THR D N 1
ATOM 1539 C CA . THR D 2 9 ? 28.062 138.524 52.187 1.00 8.46 83 THR D CA 1
ATOM 1540 C C . THR D 2 9 ? 27.735 139.887 51.565 1.00 13.84 83 THR D C 1
ATOM 1541 O O . THR D 2 9 ? 27.032 140.703 52.184 1.00 12.37 83 THR D O 1
ATOM 1545 N N . ASP D 2 10 ? 28.224 140.100 50.335 1.00 16.27 84 ASP D N 1
ATOM 1546 C CA . ASP D 2 10 ? 28.030 141.351 49.577 1.00 25.92 84 ASP D CA 1
ATOM 1547 C C . ASP D 2 10 ? 26.564 141.576 49.227 1.00 19.38 84 ASP D C 1
ATOM 1548 O O . ASP D 2 10 ? 26.104 142.708 49.122 1.00 27.62 84 ASP D O 1
ATOM 1553 N N . GLN D 2 11 ? 25.852 140.485 48.988 1.00 18.87 85 GLN D N 1
ATOM 1554 C CA . GLN D 2 11 ? 24.445 140.559 48.640 1.00 30.12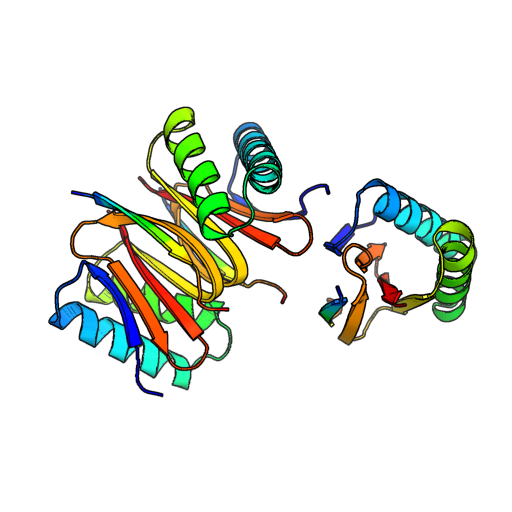 85 GLN D CA 1
ATOM 1555 C C . GLN D 2 11 ? 23.629 139.633 49.547 1.00 36.18 85 GLN D C 1
ATOM 1556 O O . GLN D 2 11 ? 24.166 139.031 50.478 1.00 26.45 85 GLN D O 1
ATOM 1563 N N . SER E 1 12 ? -3.257 115.590 60.287 1.00 49.21 7 SER E N 1
ATOM 1564 C CA . SER E 1 12 ? -4.275 116.340 61.013 1.00 50.08 7 SER E CA 1
ATOM 1565 C C . SER E 1 12 ? -3.799 117.749 61.329 1.00 48.75 7 SER E C 1
ATOM 1566 O O . SER E 1 12 ? -4.416 118.728 60.916 1.00 54.81 7 SER E O 1
ATOM 1569 N N . THR E 1 13 ? -2.705 117.843 62.076 1.00 45.73 8 THR E N 1
ATOM 1570 C CA . THR E 1 13 ? -2.158 119.133 62.486 1.00 41.44 8 THR E CA 1
ATOM 1571 C C . THR E 1 13 ? -1.380 119.779 61.345 1.00 27.68 8 THR E C 1
ATOM 1572 O O . THR E 1 13 ? -0.503 119.141 60.758 1.00 23.90 8 THR E O 1
ATOM 1576 N N . PRO E 1 14 ? -1.709 121.041 61.016 1.00 25.75 9 PRO E N 1
ATOM 1577 C CA . PRO E 1 14 ? -0.995 121.752 59.948 1.00 24.01 9 PRO E CA 1
ATOM 1578 C C . PRO E 1 14 ? 0.484 121.895 60.274 1.00 25.94 9 PRO E C 1
ATOM 1579 O O . PRO E 1 14 ? 0.850 122.217 61.407 1.00 31.47 9 PRO E O 1
ATOM 1583 N N . ILE E 1 15 ? 1.320 121.629 59.280 1.00 21.25 10 ILE E N 1
ATOM 1584 C CA . ILE E 1 15 ? 2.763 121.787 59.392 1.00 21.64 10 ILE E CA 1
ATOM 1585 C C . ILE E 1 15 ? 3.226 122.912 58.465 1.00 20.92 10 ILE E C 1
ATOM 1586 O O . ILE E 1 15 ? 3.142 122.783 57.244 1.00 18.76 10 ILE E O 1
ATOM 1591 N N . VAL E 1 16 ? 3.719 124.007 59.038 1.00 14.26 11 VAL E N 1
ATOM 1592 C CA . VAL E 1 16 ? 4.258 125.098 58.229 1.00 13.28 11 VAL E CA 1
ATOM 1593 C C . VAL E 1 16 ? 5.685 124.774 57.746 1.00 18.28 11 VAL E C 1
ATOM 1594 O O . VAL E 1 16 ? 6.553 124.430 58.543 1.00 17.29 11 VAL E O 1
ATOM 1598 N N . LYS E 1 17 ? 5.912 124.872 56.439 1.00 11.30 12 LYS E N 1
ATOM 1599 C CA . LYS E 1 17 ? 7.201 124.522 55.839 1.00 14.16 12 LYS E CA 1
ATOM 1600 C C . LYS E 1 17 ? 8.061 125.752 55.522 1.00 21.30 12 LYS E C 1
ATOM 1601 O O . LYS E 1 17 ? 9.296 125.693 55.572 1.00 17.76 12 LYS E O 1
ATOM 1607 N N . ALA E 1 18 ? 7.407 126.851 55.158 1.00 14.56 13 ALA E N 1
ATOM 1608 C CA . ALA E 1 18 ? 8.099 128.113 54.869 1.00 12.54 13 ALA E CA 1
ATOM 1609 C C . ALA E 1 18 ? 7.141 129.272 55.063 1.00 16.14 13 ALA E C 1
ATOM 1610 O O . ALA E 1 18 ? 5.956 129.149 54.785 1.00 14.28 13 ALA E O 1
ATOM 1612 N N . SER E 1 19 ? 7.647 130.404 55.534 1.00 11.30 14 SER E N 1
ATOM 1613 C CA . SER E 1 19 ? 6.771 131.555 55.713 1.00 9.76 14 SER E CA 1
ATOM 1614 C C . SER E 1 19 ? 7.520 132.864 55.805 1.00 12.83 14 SER E C 1
ATOM 1615 O O . SER E 1 19 ? 8.728 132.896 56.032 1.00 14.86 14 SER E O 1
ATOM 1618 N N . ASP E 1 20 ? 6.780 133.944 55.588 1.00 15.54 15 ASP E N 1
ATOM 1619 C CA . ASP E 1 20 ? 7.209 135.289 55.913 1.00 16.83 15 ASP E CA 1
ATOM 1620 C C . ASP E 1 20 ? 5.910 135.975 56.284 1.00 18.48 15 ASP E C 1
ATOM 1621 O O . ASP E 1 20 ? 5.237 136.540 55.424 1.00 11.30 15 ASP E O 1
ATOM 1626 N N . ILE E 1 21 ? 5.555 135.889 57.564 1.00 12.59 16 ILE E N 1
ATOM 1627 C CA . ILE E 1 21 ? 4.210 136.214 58.019 1.00 14.86 16 ILE E CA 1
ATOM 1628 C C . ILE E 1 21 ? 4.162 136.266 59.549 1.00 16.09 16 ILE E C 1
ATOM 1629 O O . ILE E 1 21 ? 4.935 135.580 60.225 1.00 17.88 16 ILE E O 1
ATOM 1634 N N . THR E 1 22 ? 3.267 137.085 60.103 1.00 17.22 17 THR E N 1
ATOM 1635 C CA . THR E 1 22 ? 3.097 137.139 61.556 1.00 21.68 17 THR E CA 1
ATOM 1636 C C . THR E 1 22 ? 2.269 135.955 62.033 1.00 16.87 17 THR E C 1
ATOM 1637 O O . THR E 1 22 ? 1.484 135.403 61.269 1.00 14.60 17 THR E O 1
ATOM 1641 N N . ASP E 1 23 ? 2.435 135.580 63.303 1.00 14.70 18 ASP E N 1
ATOM 1642 C CA . ASP E 1 23 ? 1.694 134.457 63.856 1.00 15.79 18 ASP E CA 1
ATOM 1643 C C . ASP E 1 23 ? 0.190 134.706 63.803 1.00 15.75 18 ASP E C 1
ATOM 1644 O O . ASP E 1 23 ? -0.576 133.786 63.551 1.00 19.73 18 ASP E O 1
ATOM 1649 N N . LYS E 1 24 ? -0.224 135.948 64.043 1.00 18.69 19 LYS E N 1
ATOM 1650 C CA . LYS E 1 24 ? -1.649 136.287 64.030 1.00 26.16 19 LYS E CA 1
ATOM 1651 C C . LYS E 1 24 ? -2.273 135.935 62.680 1.00 19.24 19 LYS E C 1
ATOM 1652 O O . LYS E 1 24 ? -3.297 135.253 62.601 1.00 16.92 19 LYS E O 1
ATOM 1658 N N . LEU E 1 25 ? -1.632 136.398 61.613 1.00 18.86 20 LEU E N 1
ATOM 1659 C CA . LEU E 1 25 ? -2.128 136.163 60.269 1.00 18.69 20 LEU E CA 1
ATOM 1660 C C . LEU E 1 25 ? -1.985 134.687 59.897 1.00 19.01 20 LEU E C 1
ATOM 1661 O O . LEU E 1 25 ? -2.876 134.112 59.281 1.00 16.06 20 LEU E O 1
ATOM 1666 N N . LYS E 1 26 ? -0.872 134.068 60.285 1.00 18.75 21 LYS E N 1
ATOM 1667 C CA . LYS E 1 26 ? -0.680 132.636 60.025 1.00 15.20 21 LYS E CA 1
ATOM 1668 C C . LYS E 1 26 ? -1.794 131.808 60.640 1.00 13.45 21 LYS E C 1
ATOM 1669 O O . LYS E 1 26 ? -2.370 130.928 59.983 1.00 17.08 21 LYS E O 1
ATOM 1675 N N . GLU E 1 27 ? -2.094 132.074 61.905 1.00 14.25 22 GLU E N 1
ATOM 1676 C CA . GLU E 1 27 ? -3.078 131.262 62.612 1.00 19.45 22 GLU E CA 1
ATOM 1677 C C . GLU E 1 27 ? -4.453 131.404 61.974 1.00 20.72 22 GLU E C 1
ATOM 1678 O O . GLU E 1 27 ? -5.213 130.438 61.900 1.00 18.46 22 GLU E O 1
ATOM 1684 N N . ASP E 1 28 ? -4.766 132.601 61.495 1.00 19.84 23 ASP E N 1
ATOM 1685 C CA . ASP E 1 28 ? -6.056 132.811 60.851 1.00 20.35 23 ASP E CA 1
ATOM 1686 C C . ASP E 1 28 ? -6.118 132.058 59.523 1.00 18.00 23 ASP E C 1
ATOM 1687 O O . ASP E 1 28 ? -7.140 131.466 59.191 1.00 17.82 23 ASP E O 1
ATOM 1692 N N . ILE E 1 29 ? -5.019 132.075 58.771 1.00 12.48 24 ILE E N 1
ATOM 1693 C CA . ILE E 1 29 ? -4.988 131.382 57.489 1.00 14.63 24 ILE E CA 1
ATOM 1694 C C . ILE E 1 29 ? -5.153 129.881 57.694 1.00 15.51 24 ILE E C 1
ATOM 1695 O O . ILE E 1 29 ? -5.926 129.235 56.987 1.00 16.61 24 ILE E O 1
ATOM 1700 N N . LEU E 1 30 ? -4.430 129.337 58.672 1.00 19.35 25 LEU E N 1
ATOM 1701 C CA . LEU E 1 30 ? -4.548 127.921 59.030 1.00 21.24 25 LEU E CA 1
ATOM 1702 C C . LEU E 1 30 ? -5.972 127.544 59.426 1.00 18.41 25 LEU E C 1
ATOM 1703 O O . LEU E 1 30 ? -6.470 126.493 59.032 1.00 23.74 25 LEU E O 1
ATOM 1708 N N . THR E 1 31 ? -6.622 128.401 60.208 1.00 16.76 26 THR E N 1
ATOM 1709 C CA . THR E 1 31 ? -7.989 128.143 60.669 1.00 22.01 26 THR E CA 1
ATOM 1710 C C . THR E 1 31 ? -8.970 128.133 59.503 1.00 19.73 26 THR E C 1
ATOM 1711 O O . THR E 1 31 ? -9.760 127.201 59.349 1.00 15.83 26 THR E O 1
ATOM 1715 N N . ILE E 1 32 ? -8.893 129.173 58.678 1.00 18.63 27 ILE E N 1
ATOM 1716 C CA . ILE E 1 32 ? -9.686 129.288 57.461 1.00 21.13 27 ILE E CA 1
ATOM 1717 C C . ILE E 1 32 ? -9.456 128.088 56.527 1.00 19.13 27 ILE E C 1
ATOM 1718 O O . ILE E 1 32 ? -10.394 127.572 55.928 1.00 15.06 27 ILE E O 1
ATOM 1723 N N . SER E 1 33 ? -8.210 127.637 56.430 1.00 16.86 28 SER E N 1
ATOM 1724 C CA . SER E 1 33 ? -7.858 126.551 55.515 1.00 15.86 28 SER E CA 1
ATOM 1725 C C . SER E 1 33 ? -8.390 125.206 56.001 1.00 19.14 28 SER E C 1
ATOM 1726 O O . SER E 1 33 ? -8.947 124.432 55.225 1.00 16.67 28 SER E O 1
ATOM 1729 N N . LYS E 1 34 ? -8.222 124.943 57.290 1.00 17.21 29 LYS E N 1
ATOM 1730 C CA . LYS E 1 34 ? -8.809 123.757 57.910 1.00 22.61 29 LYS E CA 1
ATOM 1731 C C . LYS E 1 34 ? -10.312 123.714 57.697 1.00 25.63 29 LYS E C 1
ATOM 1732 O O . LYS E 1 34 ? -10.862 122.677 57.301 1.00 22.92 29 LYS E O 1
ATOM 1738 N N . ASP E 1 35 ? -10.975 124.839 57.959 1.00 22.33 30 ASP E N 1
ATOM 1739 C CA . ASP E 1 35 ? -12.426 124.918 57.812 1.00 25.31 30 ASP E CA 1
ATOM 1740 C C . ASP E 1 35 ? -12.844 124.641 56.374 1.00 23.71 30 ASP E C 1
ATOM 1741 O O . ASP E 1 35 ? -13.847 123.974 56.127 1.00 22.93 30 ASP E O 1
ATOM 1746 N N . ALA E 1 36 ? -12.062 125.148 55.428 1.00 18.59 31 ALA E N 1
ATOM 1747 C CA . ALA E 1 36 ? -12.335 124.938 54.013 1.00 16.64 31 ALA E CA 1
ATOM 1748 C C . ALA E 1 36 ? -12.260 123.456 53.659 1.00 22.79 31 ALA E C 1
ATOM 1749 O O . ALA E 1 36 ? -13.072 122.946 52.880 1.00 17.88 31 ALA E O 1
ATOM 1751 N N . LEU E 1 37 ? -11.275 122.782 54.242 1.00 27.66 32 LEU E N 1
ATOM 1752 C CA . LEU E 1 37 ? -11.042 121.361 54.017 1.00 37.21 32 LEU E CA 1
ATOM 1753 C C . LEU E 1 37 ? -12.231 120.505 54.434 1.00 41.23 32 LEU E C 1
ATOM 1754 O O . LEU E 1 37 ? -12.533 119.495 53.793 1.00 48.55 32 LEU E O 1
ATOM 1759 N N . ASP E 1 38 ? -12.900 120.907 55.510 1.00 45.59 33 ASP E N 1
ATOM 1760 C CA . ASP E 1 38 ? -14.051 120.162 56.007 1.00 49.01 33 ASP E CA 1
ATOM 1761 C C . ASP E 1 38 ? -15.249 120.382 55.106 1.00 45.73 33 ASP E C 1
ATOM 1762 O O . ASP E 1 38 ? -16.094 119.501 54.956 1.00 51.06 33 ASP E O 1
ATOM 1767 N N . LYS E 1 39 ? -15.314 121.563 54.501 1.00 35.31 34 LYS E N 1
ATOM 1768 C CA . LYS E 1 39 ? -16.492 121.963 53.751 1.00 34.47 34 LYS E CA 1
ATOM 1769 C C . LYS E 1 39 ? -16.459 121.521 52.291 1.00 37.13 34 LYS E C 1
ATOM 1770 O O . LYS E 1 39 ? -17.481 121.096 51.744 1.00 32.06 34 LYS E O 1
ATOM 1776 N N . TYR E 1 40 ? -15.288 121.628 51.670 1.00 31.80 35 TYR E N 1
ATOM 1777 C CA . TYR E 1 40 ? -15.153 121.415 50.233 1.00 26.05 35 TYR E CA 1
ATOM 1778 C C . TYR E 1 40 ? -14.259 120.232 49.893 1.00 25.73 35 TYR E C 1
ATOM 1779 O O . TYR E 1 40 ? -13.274 119.966 50.574 1.00 32.08 35 TYR E O 1
ATOM 1788 N N . GLN E 1 41 ? -14.605 119.542 48.813 1.00 29.97 36 GLN E N 1
ATOM 1789 C CA . GLN E 1 41 ? -13.842 118.388 48.364 1.00 37.32 36 GLN E CA 1
ATOM 1790 C C . GLN E 1 41 ? -12.789 118.777 47.324 1.00 27.05 36 GLN E C 1
ATOM 1791 O O . GLN E 1 41 ? -11.646 118.335 47.416 1.00 28.68 36 GLN E O 1
ATOM 1797 N N . LEU E 1 42 ? -13.172 119.611 46.354 1.00 22.41 37 LEU E N 1
ATOM 1798 C CA . LEU E 1 42 ? -12.265 120.009 45.267 1.00 19.09 37 LEU E CA 1
ATOM 1799 C C . LEU E 1 42 ? -11.178 120.984 45.727 1.00 16.42 37 LEU E C 1
ATOM 1800 O O . LEU E 1 42 ? -11.464 121.963 46.414 1.00 14.77 37 LEU E O 1
ATOM 1805 N N . GLU E 1 43 ? -9.938 120.727 45.321 1.00 13.27 38 GLU E N 1
ATOM 1806 C CA . GLU E 1 43 ? -8.833 121.606 45.667 1.00 14.66 38 GLU E CA 1
ATOM 1807 C C . GLU E 1 43 ? -9.116 123.054 45.241 1.00 10.82 38 GLU E C 1
ATOM 1808 O O . GLU E 1 43 ? -8.845 123.996 45.978 1.00 13.73 38 GLU E O 1
ATOM 1814 N N . ARG E 1 44 ? -9.685 123.216 44.057 1.00 14.23 39 ARG E N 1
ATOM 1815 C CA . ARG E 1 44 ? -9.985 124.530 43.520 1.00 13.96 39 ARG E CA 1
ATOM 1816 C C . ARG E 1 44 ? -10.980 125.290 44.407 1.00 13.80 39 ARG E C 1
ATOM 1817 O O . ARG E 1 44 ? -10.844 126.501 44.622 1.00 13.89 39 ARG E O 1
ATOM 1825 N N . ASP E 1 45 ? -11.982 124.576 44.909 1.00 12.32 40 ASP E N 1
ATOM 1826 C CA . ASP E 1 45 ? -12.989 125.168 45.786 1.00 15.63 40 ASP E CA 1
ATOM 1827 C C . ASP E 1 45 ? -12.416 125.552 47.147 1.00 15.25 40 ASP E C 1
ATOM 1828 O O . ASP E 1 45 ? -12.784 126.579 47.723 1.00 12.80 40 ASP E O 1
ATOM 1833 N N . ILE E 1 46 ? -11.560 124.693 47.680 1.00 11.76 41 ILE E N 1
ATOM 1834 C CA . ILE E 1 46 ? -10.841 125.009 48.901 1.00 12.98 41 ILE E CA 1
ATOM 1835 C C . ILE E 1 46 ? -10.022 126.289 48.709 1.00 15.25 41 ILE E C 1
ATOM 1836 O O . ILE E 1 46 ? -10.066 127.196 49.545 1.00 13.05 41 ILE E O 1
ATOM 1841 N N . ALA E 1 47 ? -9.295 126.364 47.597 1.00 10.69 42 ALA E N 1
ATOM 1842 C CA . ALA E 1 47 ? -8.453 127.522 47.303 1.00 9.43 42 ALA E CA 1
ATOM 1843 C C . ALA E 1 47 ? -9.308 128.784 47.196 1.00 13.20 42 ALA E C 1
ATOM 1844 O O . ALA E 1 47 ? -8.941 129.846 47.709 1.00 8.66 42 ALA E O 1
ATOM 1846 N N . GLY E 1 48 ? -10.459 128.641 46.544 1.00 9.71 43 GLY E N 1
ATOM 1847 C CA . GLY E 1 48 ? -11.360 129.750 46.281 1.00 9.26 43 GLY E CA 1
ATOM 1848 C C . GLY E 1 48 ? -11.923 130.382 47.540 1.00 13.74 43 GLY E C 1
ATOM 1849 O O . GLY E 1 48 ? -11.945 131.609 47.666 1.00 11.95 43 GLY E O 1
ATOM 1850 N N . THR E 1 49 ? -12.387 129.563 48.479 1.00 11.02 44 THR E N 1
ATOM 1851 C CA . THR E 1 49 ? -12.975 130.137 49.685 1.00 12.13 44 THR E CA 1
ATOM 1852 C C . THR E 1 49 ? -11.900 130.775 50.568 1.00 12.08 44 THR E C 1
ATOM 1853 O O . THR E 1 49 ? -12.122 131.838 51.140 1.00 13.62 44 THR E O 1
ATOM 1857 N N . VAL E 1 50 ? -10.723 130.161 50.627 1.00 10.22 45 VAL E N 1
ATOM 1858 C CA . VAL E 1 50 ? -9.607 130.759 51.348 1.00 9.42 45 VAL E CA 1
ATOM 1859 C C . VAL E 1 50 ? -9.213 132.118 50.756 1.00 14.27 45 VAL E C 1
ATOM 1860 O O . VAL E 1 50 ? -9.106 133.109 51.480 1.00 10.73 45 VAL E O 1
ATOM 1864 N N . LYS E 1 51 ? -9.014 132.165 49.444 1.00 12.31 46 LYS E N 1
ATOM 1865 C CA . LYS E 1 51 ? -8.640 133.407 48.774 1.00 10.35 46 LYS E CA 1
ATOM 1866 C C . LYS E 1 51 ? -9.662 134.530 49.042 1.00 8.74 46 LYS E C 1
ATOM 1867 O O . LYS E 1 51 ? -9.298 135.653 49.379 1.00 8.43 46 LYS E O 1
ATOM 1873 N N . LYS E 1 52 ? -10.943 134.224 48.879 1.00 8.75 47 LYS E N 1
ATOM 1874 C CA . LYS E 1 52 ? -11.982 135.244 49.048 1.00 14.53 47 LYS E CA 1
ATOM 1875 C C . LYS E 1 52 ? -12.086 135.779 50.481 1.00 10.67 47 LYS E C 1
ATOM 1876 O O . LYS E 1 52 ? -12.309 136.979 50.692 1.00 11.95 47 LYS E O 1
ATOM 1882 N N . GLN E 1 53 ? -11.948 134.882 51.454 1.00 9.69 48 GLN E N 1
ATOM 1883 C CA . GLN E 1 53 ? -12.005 135.270 52.861 1.00 15.06 48 GLN E CA 1
ATOM 1884 C C . GLN E 1 53 ? -10.837 136.167 53.236 1.00 9.91 48 GLN E C 1
ATOM 1885 O O . GLN E 1 53 ? -10.998 137.127 54.009 1.00 10.46 48 GLN E O 1
ATOM 1891 N N . LEU E 1 54 ? -9.660 135.849 52.699 1.00 9.32 49 LEU E N 1
ATOM 1892 C CA . LEU E 1 54 ? -8.471 136.648 52.980 1.00 9.34 49 LEU E CA 1
ATOM 1893 C C . LEU E 1 54 ? -8.531 138.055 52.337 1.00 9.18 49 LEU E C 1
ATOM 1894 O O . LEU E 1 54 ? -8.139 139.042 52.974 1.00 9.41 49 LEU E O 1
ATOM 1899 N N . ASP E 1 55 ? -9.026 138.144 51.100 1.00 9.05 50 ASP E N 1
ATOM 1900 C CA . ASP E 1 55 ? -9.182 139.442 50.426 1.00 10.67 50 ASP E CA 1
ATOM 1901 C C . ASP E 1 55 ? -10.036 140.400 51.263 1.00 15.21 50 ASP E C 1
ATOM 1902 O O . ASP E 1 55 ? -9.649 141.541 51.498 1.00 10.61 50 ASP E O 1
ATOM 1907 N N . VAL E 1 56 ? -11.205 139.947 51.708 1.00 10.25 51 VAL E N 1
ATOM 1908 C CA . VAL E 1 56 ? -12.091 140.856 52.436 1.00 14.94 51 VAL E CA 1
ATOM 1909 C C . VAL E 1 56 ? -11.570 141.181 53.841 1.00 17.45 51 VAL E C 1
ATOM 1910 O O . VAL E 1 56 ? -11.653 142.324 54.289 1.00 15.32 51 VAL E O 1
ATOM 1914 N N . LYS E 1 57 ? -10.998 140.192 54.524 1.00 13.85 52 LYS E N 1
ATOM 1915 C CA . LYS E 1 57 ? -10.559 140.412 55.903 1.00 13.64 52 LYS E CA 1
ATOM 1916 C C . LYS E 1 57 ? -9.239 141.176 55.989 1.00 14.61 52 LYS E C 1
ATOM 1917 O O . LYS E 1 57 ? -9.091 142.074 56.815 1.00 14.10 52 LYS E O 1
ATOM 1923 N N . TYR E 1 58 ? -8.294 140.838 55.120 1.00 11.36 53 TYR E N 1
ATOM 1924 C CA . TYR E 1 58 ? -6.941 141.388 55.218 1.00 15.75 53 TYR E CA 1
ATOM 1925 C C . TYR E 1 58 ? -6.504 142.273 54.051 1.00 17.37 53 TYR E C 1
ATOM 1926 O O . TYR E 1 58 ? -5.377 142.766 54.035 1.00 16.35 53 TYR E O 1
ATOM 1935 N N . GLY E 1 59 ? -7.380 142.477 53.078 1.00 13.25 54 GLY E N 1
ATOM 1936 C CA . GLY E 1 59 ? -7.026 143.310 51.941 1.00 10.48 54 GLY E CA 1
ATOM 1937 C C . GLY E 1 59 ? -6.563 142.485 50.748 1.00 14.89 54 GLY E C 1
ATOM 1938 O O . GLY E 1 59 ? -6.023 141.394 50.914 1.00 11.26 54 GLY E O 1
ATOM 1939 N N . ASN E 1 60 ? -6.773 143.022 49.549 1.00 10.38 55 ASN E N 1
ATOM 1940 C CA . ASN E 1 60 ? -6.352 142.389 48.296 1.00 12.01 55 ASN E CA 1
ATOM 1941 C C . ASN E 1 60 ? -4.825 142.497 48.147 1.00 10.94 55 ASN E C 1
ATOM 1942 O O . ASN E 1 60 ? -4.225 143.403 48.728 1.00 11.31 55 ASN E O 1
ATOM 1947 N N . THR E 1 61 ? -4.176 141.621 47.383 1.00 7.95 56 THR E N 1
ATOM 1948 C CA . THR E 1 61 ? -4.780 140.588 46.548 1.00 9.14 56 THR E CA 1
ATOM 1949 C C . THR E 1 61 ? -4.143 139.243 46.878 1.00 15.39 56 THR E C 1
ATOM 1950 O O . THR E 1 61 ? -2.938 139.067 46.694 1.00 10.96 56 THR E O 1
ATOM 1954 N N . TRP E 1 62 ? -4.943 138.296 47.356 1.00 11.54 57 TRP E N 1
ATOM 1955 C CA . TRP E 1 62 ? -4.431 136.975 47.718 1.00 8.28 57 TRP E CA 1
ATOM 1956 C C . TRP E 1 62 ? -4.538 135.978 46.570 1.00 9.13 57 TRP E C 1
ATOM 1957 O O . TRP E 1 62 ? -5.373 136.121 45.674 1.00 9.66 57 TRP E O 1
ATOM 1968 N N . HIS E 1 63 ? -3.694 134.955 46.618 1.00 8.91 58 HIS E N 1
ATOM 1969 C CA . HIS E 1 63 ? -3.694 133.910 45.611 1.00 8.83 58 HIS E CA 1
ATOM 1970 C C . HIS E 1 63 ? -3.436 132.635 46.371 1.00 10.38 58 HIS E C 1
ATOM 1971 O O . HIS E 1 63 ? -2.619 132.621 47.291 1.00 12.34 58 HIS E O 1
ATOM 1978 N N . VAL E 1 64 ? -4.130 131.564 46.004 1.00 9.83 59 VAL E N 1
ATOM 1979 C CA . VAL E 1 64 ? -4.056 130.333 46.785 1.00 6.46 59 VAL E CA 1
ATOM 1980 C C . VAL E 1 64 ? -3.935 129.120 45.877 1.00 8.39 59 VAL E C 1
ATOM 1981 O O . VAL E 1 64 ? -4.688 128.984 44.910 1.00 9.62 59 VAL E O 1
ATOM 1985 N N . ILE E 1 65 ? -2.968 128.259 46.190 1.00 10.30 60 ILE E N 1
ATOM 1986 C CA . ILE E 1 65 ? -2.782 127.004 45.488 1.00 8.80 60 ILE E CA 1
ATOM 1987 C C . ILE E 1 65 ? -2.900 125.881 46.504 1.00 11.25 60 ILE E C 1
ATOM 1988 O O . ILE E 1 65 ? -2.245 125.921 47.554 1.00 12.51 60 ILE E O 1
ATOM 1993 N N . VAL E 1 66 ? -3.700 124.868 46.185 1.00 9.77 61 VAL E N 1
ATOM 1994 C CA . VAL E 1 66 ? -3.863 123.707 47.065 1.00 9.13 61 VAL E CA 1
ATOM 1995 C C . VAL E 1 66 ? -3.682 122.423 46.253 1.00 10.84 61 VAL E C 1
ATOM 1996 O O . VAL E 1 66 ? -4.408 122.194 45.304 1.00 11.55 61 VAL E O 1
ATOM 2000 N N . GLY E 1 67 ? -2.711 121.588 46.616 1.00 13.69 62 GLY E N 1
ATOM 2001 C CA . GLY E 1 67 ? -2.451 120.393 45.829 1.00 14.14 62 GLY E CA 1
ATOM 2002 C C . GLY E 1 67 ? -1.443 119.424 46.423 1.00 11.81 62 GLY E C 1
ATOM 2003 O O . GLY E 1 67 ? -0.763 119.722 47.405 1.00 11.14 62 GLY E O 1
ATOM 2004 N N . LYS E 1 68 ? -1.343 118.257 45.805 1.00 16.52 63 LYS E N 1
ATOM 2005 C CA . LYS E 1 68 ? -0.412 117.233 46.254 1.00 14.40 63 LYS E CA 1
ATOM 2006 C C . LYS E 1 68 ? 0.885 117.272 45.468 1.00 16.21 63 LYS E C 1
ATOM 2007 O O . LYS E 1 68 ? 1.915 116.782 45.931 1.00 18.66 63 LYS E O 1
ATOM 2013 N N . ASN E 1 69 ? 0.845 117.847 44.272 1.00 11.10 64 ASN E N 1
ATOM 2014 C CA . ASN E 1 69 ? 2.060 117.918 43.470 1.00 11.47 64 ASN E CA 1
ATOM 2015 C C . ASN E 1 69 ? 2.168 119.171 42.621 1.00 9.76 64 ASN E C 1
ATOM 2016 O O . ASN E 1 69 ? 1.441 119.340 41.640 1.00 12.50 64 ASN E O 1
ATOM 2021 N N . PHE E 1 70 ? 3.089 120.035 43.012 1.00 10.86 65 PHE E N 1
ATOM 2022 C CA . PHE E 1 70 ? 3.386 121.227 42.239 1.00 10.26 65 PHE E CA 1
ATOM 2023 C C . PHE E 1 70 ? 4.685 121.865 42.701 1.00 10.60 65 PHE E C 1
ATOM 2024 O O . PHE E 1 70 ? 5.107 121.708 43.849 1.00 15.12 65 PHE E O 1
ATOM 2032 N N . GLY E 1 71 ? 5.332 122.553 41.772 1.00 9.03 66 GLY E N 1
ATOM 2033 C CA . GLY E 1 71 ? 6.423 123.448 42.092 1.00 9.14 66 GLY E CA 1
ATOM 2034 C C . GLY E 1 71 ? 5.916 124.835 41.722 1.00 17.31 66 GLY E C 1
ATOM 2035 O O . GLY E 1 71 ? 5.009 124.981 40.898 1.00 13.07 66 GLY E O 1
ATOM 2036 N N . SER E 1 72 ? 6.478 125.865 42.328 1.00 9.48 67 SER E N 1
ATOM 2037 C CA . SER E 1 72 ? 5.964 127.197 42.080 1.00 9.53 67 SER E CA 1
ATOM 2038 C C . SER E 1 72 ? 7.047 128.229 42.290 1.00 10.99 67 SER E C 1
ATOM 2039 O O . SER E 1 72 ? 7.968 128.012 43.073 1.00 13.66 67 SER E O 1
ATOM 2042 N N . TYR E 1 73 ? 6.924 129.350 41.587 1.00 9.51 68 TYR E N 1
ATOM 2043 C CA . TYR E 1 73 ? 7.794 130.497 41.789 1.00 8.37 68 TYR E CA 1
ATOM 2044 C C . TYR E 1 73 ? 6.931 131.751 41.668 1.00 6.75 68 TYR E C 1
ATOM 2045 O O . TYR E 1 73 ? 6.315 131.996 40.631 1.00 8.74 68 TYR E O 1
ATOM 2054 N N . VAL E 1 74 ? 6.863 132.515 42.749 1.00 9.51 69 VAL E N 1
ATOM 2055 C CA . VAL E 1 74 ? 5.909 133.620 42.865 1.00 8.56 69 VAL E CA 1
ATOM 2056 C C . VAL E 1 74 ? 6.582 134.805 43.536 1.00 13.36 69 VAL E C 1
ATOM 2057 O O . VAL E 1 74 ? 7.687 134.691 44.061 1.00 9.15 69 VAL E O 1
ATOM 2061 N N . THR E 1 75 ? 5.898 135.944 43.533 1.00 9.28 70 THR E N 1
ATOM 2062 C CA . THR E 1 75 ? 6.418 137.136 44.166 1.00 10.96 70 THR E CA 1
ATOM 2063 C C . THR E 1 75 ? 5.341 137.679 45.089 1.00 13.52 70 THR E C 1
ATOM 2064 O O . THR E 1 75 ? 4.208 137.882 44.662 1.00 10.70 70 THR E O 1
ATOM 2068 N N . HIS E 1 76 ? 5.684 137.898 46.354 1.00 8.61 71 HIS E N 1
ATOM 2069 C CA . HIS E 1 76 ? 4.690 138.325 47.333 1.00 11.12 71 HIS E CA 1
ATOM 2070 C C . HIS E 1 76 ? 5.121 139.585 48.068 1.00 16.20 71 HIS E C 1
ATOM 2071 O O . HIS E 1 76 ? 6.312 139.886 48.167 1.00 11.54 71 HIS E O 1
ATOM 2078 N N . GLU E 1 77 ? 4.140 140.302 48.601 1.00 9.16 72 GLU E N 1
ATOM 2079 C CA . GLU E 1 77 ? 4.412 141.424 49.500 1.00 9.44 72 GLU E CA 1
ATOM 2080 C C . GLU E 1 77 ? 5.076 140.917 50.787 1.00 9.50 72 GLU E C 1
ATOM 2081 O O . GLU E 1 77 ? 4.735 139.854 51.292 1.00 11.91 72 GLU E O 1
ATOM 2087 N N . LYS E 1 78 ? 6.042 141.681 51.288 1.00 15.52 73 LYS E N 1
ATOM 2088 C CA . LYS E 1 78 ? 6.728 141.362 52.535 1.00 12.99 73 LYS E CA 1
ATOM 2089 C C . LYS E 1 78 ? 5.728 141.077 53.648 1.00 13.33 73 LYS E C 1
ATOM 2090 O O . LYS E 1 78 ? 4.761 141.813 53.825 1.00 14.33 73 LYS E O 1
ATOM 2096 N N . GLY E 1 79 ? 5.949 139.995 54.380 1.00 11.19 74 GLY E N 1
ATOM 2097 C CA . GLY E 1 79 ? 5.100 139.663 55.512 1.00 10.76 74 GLY E CA 1
ATOM 2098 C C . GLY E 1 79 ? 3.796 138.984 55.109 1.00 12.57 74 GLY E C 1
ATOM 2099 O O . GLY E 1 79 ? 2.917 138.793 55.941 1.00 10.12 74 GLY E O 1
ATOM 2100 N N . HIS E 1 80 ? 3.666 138.598 53.841 1.00 13.00 75 HIS E N 1
ATOM 2101 C CA . HIS E 1 80 ? 2.425 137.964 53.395 1.00 13.13 75 HIS E CA 1
ATOM 2102 C C . HIS E 1 80 ? 2.655 136.714 52.561 1.00 12.97 75 HIS E C 1
ATOM 2103 O O . HIS E 1 80 ? 2.295 136.661 51.384 1.00 9.02 75 HIS E O 1
ATOM 2110 N N . PHE E 1 81 ? 3.225 135.696 53.196 1.00 10.02 76 PHE E N 1
ATOM 2111 C CA . PHE E 1 81 ? 3.544 134.456 52.517 1.00 7.76 76 PHE E CA 1
ATOM 2112 C C . PHE E 1 81 ? 3.568 133.325 53.529 1.00 8.27 76 PHE E C 1
ATOM 2113 O O . PHE E 1 81 ? 4.226 133.420 54.567 1.00 9.60 76 PHE E O 1
ATOM 2121 N N . VAL E 1 82 ? 2.844 132.258 53.229 1.00 9.24 77 VAL E N 1
ATOM 2122 C CA . VAL E 1 82 ? 2.937 131.039 54.029 1.00 11.89 77 VAL E CA 1
ATOM 2123 C C . VAL E 1 82 ? 2.718 129.804 53.163 1.00 15.46 77 VAL E C 1
ATOM 2124 O O . VAL E 1 82 ? 1.874 129.800 52.254 1.00 13.07 77 VAL E O 1
ATOM 2128 N N . TYR E 1 83 ? 3.512 128.772 53.438 1.00 14.02 78 TYR E N 1
ATOM 2129 C CA . TYR E 1 83 ? 3.438 127.508 52.718 1.00 12.18 78 TYR E CA 1
ATOM 2130 C C . TYR E 1 83 ? 3.410 126.404 53.760 1.00 10.06 78 TYR E C 1
ATOM 2131 O O . TYR E 1 83 ? 4.307 126.319 54.599 1.00 12.70 78 TYR E O 1
ATOM 2140 N N . PHE E 1 84 ? 2.372 125.573 53.712 1.00 13.68 79 PHE E N 1
ATOM 2141 C CA . PHE E 1 84 ? 2.114 124.600 54.768 1.00 13.76 79 PHE E CA 1
ATOM 2142 C C . PHE E 1 84 ? 1.369 123.376 54.256 1.00 14.43 79 PHE E C 1
ATOM 2143 O O . PHE E 1 84 ? 0.733 123.422 53.198 1.00 13.87 79 PHE E O 1
ATOM 2151 N N . TYR E 1 85 ? 1.455 122.285 55.012 1.00 11.03 80 TYR E N 1
ATOM 2152 C CA . TYR E 1 85 ? 0.692 121.079 54.726 1.00 10.62 80 TYR E CA 1
ATOM 2153 C C . TYR E 1 85 ? -0.422 120.878 55.748 1.00 17.34 80 TYR E C 1
ATOM 2154 O O . TYR E 1 85 ? -0.261 121.213 56.922 1.00 17.43 80 TYR E O 1
ATOM 2163 N N . ILE E 1 86 ? -1.554 120.345 55.291 1.00 15.59 81 ILE E N 1
ATOM 2164 C CA . ILE E 1 86 ? -2.532 119.722 56.186 1.00 17.30 81 ILE E CA 1
ATOM 2165 C C . ILE E 1 86 ? -2.786 118.343 55.598 1.00 22.51 81 ILE E C 1
ATOM 2166 O O . ILE E 1 86 ? -3.404 118.218 54.529 1.00 18.52 81 ILE E O 1
ATOM 2171 N N . GLY E 1 87 ? -2.289 117.308 56.270 1.00 20.48 82 GLY E N 1
ATOM 2172 C CA . GLY E 1 87 ? -2.318 115.968 55.703 1.00 22.08 82 GLY E CA 1
ATOM 2173 C C . GLY E 1 87 ? -1.493 115.927 54.425 1.00 16.86 82 GLY E C 1
ATOM 2174 O O . GLY E 1 87 ? -0.400 116.490 54.380 1.00 20.26 82 GLY E O 1
ATOM 2175 N N . PRO E 1 88 ? -2.014 115.279 53.371 1.00 20.09 83 PRO E N 1
ATOM 2176 C CA . PRO E 1 88 ? -1.274 115.188 52.105 1.00 24.85 83 PRO E CA 1
ATOM 2177 C C . PRO E 1 88 ? -1.383 116.462 51.258 1.00 22.35 83 PRO E C 1
ATOM 2178 O O . PRO E 1 88 ? -0.760 116.547 50.206 1.00 21.50 83 PRO E O 1
ATOM 2182 N N . LEU E 1 89 ? -2.168 117.436 51.704 1.00 17.36 84 LEU E N 1
ATOM 2183 C CA . LEU E 1 89 ? -2.382 118.640 50.900 1.00 15.09 84 LEU E CA 1
ATOM 2184 C C . LEU E 1 89 ? -1.435 119.772 51.261 1.00 16.14 84 LEU E C 1
ATOM 2185 O O . LEU E 1 89 ? -1.413 120.233 52.400 1.00 15.21 84 LEU E O 1
ATOM 2190 N N . ALA E 1 90 ? -0.661 120.212 50.276 1.00 12.02 85 ALA E N 1
ATOM 2191 C CA . ALA E 1 90 ? 0.136 121.424 50.387 1.00 11.95 85 ALA E CA 1
ATOM 2192 C C . ALA E 1 90 ? -0.703 122.664 50.073 1.00 16.12 85 ALA E C 1
ATOM 2193 O O . ALA E 1 90 ? -1.525 122.661 49.145 1.00 16.34 85 ALA E O 1
ATOM 2195 N N . PHE E 1 91 ? -0.487 123.719 50.854 1.00 9.88 86 PHE E N 1
ATOM 2196 C CA . PHE E 1 91 ? -1.175 124.994 50.682 1.00 9.84 86 PHE E CA 1
ATOM 2197 C C . PHE E 1 91 ? -0.129 126.087 50.455 1.00 14.49 86 PHE E C 1
ATOM 2198 O O . PHE E 1 91 ? 0.742 126.292 51.304 1.00 11.29 86 PHE E O 1
ATOM 2206 N N . LEU E 1 92 ? -0.219 126.784 49.323 1.00 7.59 87 LEU E N 1
ATOM 2207 C CA . LEU E 1 92 ? 0.589 127.971 49.074 1.00 8.08 87 LEU E CA 1
ATOM 2208 C C . LEU E 1 92 ? -0.341 129.187 49.081 1.00 11.57 87 LEU E C 1
ATOM 2209 O O . LEU E 1 92 ? -1.259 129.275 48.269 1.00 8.70 87 LEU E O 1
ATOM 2214 N N . VAL E 1 93 ? -0.108 130.108 50.014 1.00 6.69 88 VAL E N 1
ATOM 2215 C CA . VAL E 1 93 ? -0.997 131.243 50.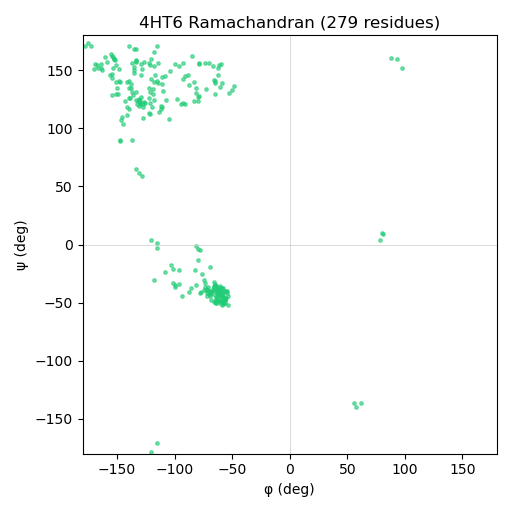236 1.00 10.69 88 VAL E CA 1
ATOM 2216 C C . VAL E 1 93 ? -0.145 132.500 50.322 1.00 12.13 88 VAL E C 1
ATOM 2217 O O . VAL E 1 93 ? 0.735 132.603 51.191 1.00 9.12 88 VAL E O 1
ATOM 2221 N N . PHE E 1 94 ? -0.404 133.452 49.426 1.00 8.06 89 PHE E N 1
ATOM 2222 C CA . PHE E 1 94 ? 0.373 134.688 49.397 1.00 15.26 89 PHE E CA 1
ATOM 2223 C C . PHE E 1 94 ? -0.415 135.879 48.838 1.00 12.56 89 PHE E C 1
ATOM 2224 O O . PHE E 1 94 ? -1.419 135.717 48.128 1.00 8.20 89 PHE E O 1
ATOM 2232 N N . LYS E 1 95 ? 0.059 137.075 49.168 1.00 7.08 90 LYS E N 1
ATOM 2233 C CA . LYS E 1 95 ? -0.586 138.313 48.781 1.00 9.71 90 LYS E CA 1
ATOM 2234 C C . LYS E 1 95 ? 0.317 139.164 47.888 1.00 12.93 90 LYS E C 1
ATOM 2235 O O . LYS E 1 95 ? 1.520 139.274 48.125 1.00 12.56 90 LYS E O 1
ATOM 2241 N N . THR E 1 96 ? -0.275 139.782 46.873 1.00 11.36 91 THR E N 1
ATOM 2242 C CA . THR E 1 96 ? 0.414 140.780 46.066 1.00 12.73 91 THR E CA 1
ATOM 2243 C C . THR E 1 96 ? -0.286 142.120 46.274 1.00 19.56 91 THR E C 1
ATOM 2244 O O . THR E 1 96 ? -1.154 142.247 47.146 1.00 24.50 91 THR E O 1
ATOM 2248 N N . ALA E 1 97 ? 0.082 143.122 45.483 1.00 25.94 92 ALA E N 1
ATOM 2249 C CA . ALA E 1 97 ? -0.518 144.452 45.625 1.00 28.61 92 ALA E CA 1
ATOM 2250 C C . ALA E 1 97 ? -2.046 144.422 45.454 1.00 35.06 92 ALA E C 1
ATOM 2251 O O . ALA E 1 97 ? -2.597 143.645 44.671 1.00 29.72 92 ALA E O 1
ATOM 2254 N N . ILE F 2 1 ? 7.791 146.529 49.766 1.00 18.79 75 ILE F N 1
ATOM 2255 C CA . ILE F 2 1 ? 8.844 145.578 49.432 1.00 20.36 75 ILE F CA 1
ATOM 2256 C C . ILE F 2 1 ? 8.229 144.243 49.045 1.00 13.96 75 ILE F C 1
ATOM 2257 O O . ILE F 2 1 ? 7.289 143.787 49.704 1.00 15.03 75 ILE F O 1
ATOM 2262 N N . THR F 2 2 ? 8.750 143.616 47.986 1.00 13.58 76 THR F N 1
ATOM 2263 C CA . THR F 2 2 ? 8.306 142.273 47.597 1.00 13.15 76 THR F CA 1
ATOM 2264 C C . THR F 2 2 ? 9.468 141.287 47.619 1.00 16.63 76 THR F C 1
ATOM 2265 O O . THR F 2 2 ? 10.623 141.697 47.551 1.00 18.38 76 THR F O 1
ATOM 2269 N N . TYR F 2 3 ? 9.164 139.991 47.706 1.00 9.60 77 TYR F N 1
ATOM 2270 C CA . TYR F 2 3 ? 10.192 138.962 47.675 1.00 11.67 77 TYR F CA 1
ATOM 2271 C C . TYR F 2 3 ? 9.749 137.841 46.754 1.00 12.10 77 TYR F C 1
ATOM 2272 O O . TYR F 2 3 ? 8.560 137.552 46.661 1.00 10.86 77 TYR F O 1
ATOM 2281 N N . ASP F 2 4 ? 10.704 137.202 46.089 1.00 8.23 78 ASP F N 1
ATOM 2282 C CA . ASP F 2 4 ? 10.406 136.025 45.276 1.00 9.62 78 ASP F CA 1
ATOM 2283 C C . ASP F 2 4 ? 10.544 134.760 46.102 1.00 11.47 78 ASP F C 1
ATOM 2284 O O . ASP F 2 4 ? 11.415 134.672 46.961 1.00 14.51 78 ASP F O 1
ATOM 2289 N N . LYS F 2 5 ? 9.708 133.761 45.833 1.00 6.98 79 LYS F N 1
ATOM 2290 C CA . LYS F 2 5 ? 9.823 132.491 46.540 1.00 5.85 79 LYS F CA 1
ATOM 2291 C C . LYS F 2 5 ? 9.608 131.321 45.598 1.00 13.16 79 LYS F C 1
ATOM 2292 O O . LYS F 2 5 ? 8.680 131.330 44.796 1.00 10.57 79 LYS F O 1
ATOM 2298 N N . GLY F 2 6 ? 10.470 130.318 45.710 1.00 9.38 80 GLY F N 1
ATOM 2299 C CA . GLY F 2 6 ? 10.292 129.077 44.992 1.00 8.52 80 GLY F CA 1
ATOM 2300 C C . GLY F 2 6 ? 9.942 127.988 45.983 1.00 13.47 80 GLY F C 1
ATOM 2301 O O . GLY F 2 6 ? 10.583 127.857 47.026 1.00 16.60 80 GLY F O 1
ATOM 2302 N N . ILE F 2 7 ? 8.910 127.214 45.681 1.00 10.80 81 ILE F N 1
ATOM 2303 C CA . ILE F 2 7 ? 8.537 126.108 46.560 1.00 13.43 81 ILE F CA 1
ATOM 2304 C C . ILE F 2 7 ? 8.239 124.857 45.750 1.00 12.05 81 ILE F C 1
ATOM 2305 O O . ILE F 2 7 ? 7.841 124.939 44.585 1.00 13.96 81 ILE F O 1
ATOM 2310 N N . GLN F 2 8 ? 8.449 123.705 46.379 1.00 10.34 82 GLN F N 1
ATOM 2311 C CA . GLN F 2 8 ? 8.260 122.406 45.728 1.00 12.48 82 GLN F CA 1
ATOM 2312 C C . GLN F 2 8 ? 7.609 121.450 46.728 1.00 14.41 82 GLN F C 1
ATOM 2313 O O . GLN F 2 8 ? 8.117 121.288 47.832 1.00 13.69 82 GLN F O 1
ATOM 2319 N N . THR F 2 9 ? 6.484 120.841 46.355 1.00 13.62 83 THR F N 1
ATOM 2320 C CA . THR F 2 9 ? 5.817 119.876 47.221 1.00 13.03 83 THR F CA 1
ATOM 2321 C C . THR F 2 9 ? 6.724 118.667 47.488 1.00 16.97 83 THR F C 1
ATOM 2322 O O . THR F 2 9 ? 7.570 118.322 46.660 1.00 14.54 83 THR F O 1
ATOM 2326 N N . ASP F 2 10 ? 6.534 118.029 48.638 1.00 17.50 84 ASP F N 1
ATOM 2327 C CA . ASP F 2 10 ? 7.285 116.820 48.992 1.00 28.15 84 ASP F CA 1
ATOM 2328 C C . ASP F 2 10 ? 7.027 115.688 47.998 1.00 28.57 84 ASP F C 1
ATOM 2329 O O . ASP F 2 10 ? 7.949 114.986 47.589 1.00 34.19 84 ASP F O 1
ATOM 2334 N N . GLN F 2 11 ? 5.767 115.513 47.616 1.00 34.51 85 GLN F N 1
ATOM 2335 C CA . GLN F 2 11 ? 5.398 114.479 46.652 1.00 47.69 85 GLN F CA 1
ATOM 2336 C C . GLN F 2 11 ? 5.088 115.105 45.294 1.00 44.49 85 GLN F C 1
ATOM 2337 O O . GLN F 2 11 ? 5.369 116.285 45.062 1.00 28.72 85 GLN F O 1
#

Radius of gyration: 20.69 Å; Cα contacts (8 Å, |Δi|>4): 632; chains: 6; bounding box: 66×32×42 Å

B-factor: mean 20.6, std 12.1, range [5.08, 74.86]

Nearest PDB structures (foldseek):
  7y8w-assembly1_B  TM=9.982E-01  e=5.686E-13  Caenorhabditis elegans
  3dvp-assembly1_B  TM=9.944E-01  e=9.016E-13  Drosophila melanogaster
  2pg1-assembly3_C  TM=9.940E-01  e=9.630E-13  Drosophila melanogaster
  3rjs-assembly1_A-2  TM=9.813E-01  e=1.631E-12  Toxoplasma gondii
  7cnu-assembly2_B  TM=9.854E-01  e=4.678E-12  Homo sapiens

Sequence (291 aa):
STPIVKASDITDKLKEDILTISKDALDKYQLERDIAGTVKKQLDVKYGNTWHVIVGKNFGSYVTHEKGHFVYFYIGPLAFLVFKTAITYDKGIQTDQSTPIVKASDITDKLKEDILTISKDALDKYQLERDIAGTVKKQLDVKYGNTWHVIVGKNFGSYVTHEKGHFVYFYIGPLAFLVFKTAITYDKGIQTDQSTPIVKASDITDKLKEDILTISKDALDKYQLERDIAGTVKKQLDVKYGNTWHVIVGKNFGSYVTHEKGHFVYFYIGPLAFLVFKTAITYDKGIQTDQ